Protein AF-0000000070304760 (afdb_homodimer)

Foldseek 3Di:
DADVPHFFFQEKEKEAEPDDQQRPQVVVLVVPPVVVVCVVPVRYHYHYHHDHPDFIWMWTQGPVRAIDIGGQGNHHNVVVVVVVVVSRPDNRDDDDPPPPPPPPPPPPCPPCCVVVPPD/DADVPHFFFAEKEKEAEPDDPQRPQVVVLVVPPVVVVCVVPVRYHYHYHHDHPDFIWMWTQGPVRAIDIGGQGNHHNVVVVVVVVVSRVDNRDDDPPPPPPPPPVPVCCVVCCVVVVVD

Organism: NCBI:txid109376

Secondary structure (DSSP, 8-state):
-EETTEE-EEEEEEEE-SS-GGGHHHHHHHHHTHHHHHHH-TTSEEEEEE-TTS--EEEEEETTS-EEEEE-TT--HHHHHHHHHHHHH------------------------------/-EETTEE-EEEEEEEE-SS-GGGHHHHHHHHHTHHHHHHH-TTSEEEEEE-TTS--EEEEEETTS-EEEEE-TT--HHHHHHHHHHHHH------------------------------

InterPro domains:
  IPR007741 Ribosomal protein/NADH dehydrogenase domain [PF05047] (26-77)
  IPR007741 Ribosomal protein/NADH dehydrogenase domain [SM00916] (18-91)
  IPR036249 Thioredoxin-like superfamily [SSF52833] (8-90)
  IPR039927 Large ribosomal subunit protein mL43 [PTHR21396] (4-119)

Radius of gyration: 27.38 Å; Cα contacts (8 Å, |Δi|>4): 401; chains: 2; bounding box: 132×61×47 Å

pLDDT: mean 83.83, std 24.05, range [27.28, 98.88]

Nearest PDB structures (foldseek):
  7pkt-assembly1_F  TM=8.084E-01  e=2.678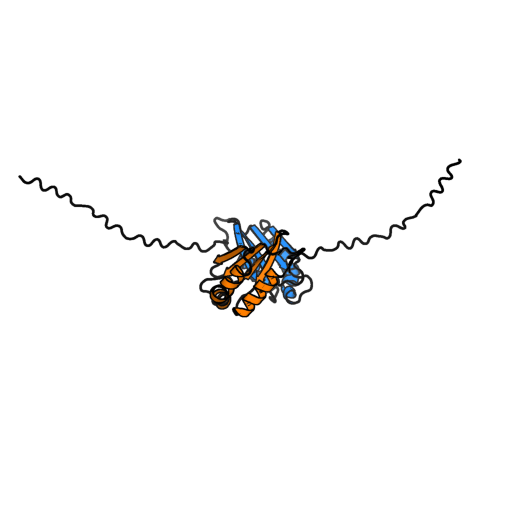E-13  Chlamydomonas reinhardtii
  6ywy-assembly1_4  TM=7.904E-01  e=1.050E-12  Neurospora crassa
  8apo-assembly1_AG  TM=8.028E-01  e=2.784E-12  Polytomella magna
  7odr-assembly1_b  TM=8.088E-01  e=5.062E-10  Homo sapiens
  7nql-assembly1_Bg  TM=8.123E-01  e=9.701E-10  Sus scrofa

Structure (mmCIF, N/CA/C/O backbone):
data_AF-0000000070304760-model_v1
#
loop_
_entity.id
_entity.type
_entity.pdbx_description
1 polymer 'Large ribosomal subunit protein mL43'
#
loop_
_atom_site.group_PDB
_atom_site.id
_atom_site.type_symbol
_atom_site.label_atom_id
_atom_site.label_alt_id
_atom_site.label_comp_id
_atom_site.label_asym_id
_atom_site.label_entity_id
_atom_site.label_seq_id
_atom_site.pdbx_PDB_ins_code
_atom_site.Cartn_x
_atom_site.Cartn_y
_atom_site.Cartn_z
_atom_site.occupancy
_atom_site.B_iso_or_equiv
_atom_site.auth_seq_id
_atom_site.auth_comp_id
_atom_site.auth_asym_id
_atom_site.auth_atom_id
_atom_site.pdbx_PDB_model_num
ATOM 1 N N . MET A 1 1 ? -13.812 11.414 8.688 1 74.5 1 MET A N 1
ATOM 2 C CA . MET A 1 1 ? -15.039 11.406 9.477 1 74.5 1 MET A CA 1
ATOM 3 C C . MET A 1 1 ? -14.797 10.805 10.859 1 74.5 1 MET A C 1
ATOM 5 O O . MET A 1 1 ? -14 9.875 11.008 1 74.5 1 MET A O 1
ATOM 9 N N . ALA A 1 2 ? -15.188 11.531 11.93 1 76.19 2 ALA A N 1
ATOM 10 C CA . ALA A 1 2 ? -15.07 11.023 13.297 1 76.19 2 ALA A CA 1
ATOM 11 C C . ALA A 1 2 ? -16.219 10.078 13.625 1 76.19 2 ALA A C 1
ATOM 13 O O . ALA A 1 2 ? -17.328 10.234 13.109 1 76.19 2 ALA A O 1
ATOM 14 N N . LEU A 1 3 ? -15.953 9.031 14.312 1 75.56 3 LEU A N 1
ATOM 15 C CA . LEU A 1 3 ? -16.953 8.148 14.906 1 75.56 3 LEU A CA 1
ATOM 16 C C . LEU A 1 3 ? -17.141 8.461 16.391 1 75.56 3 LEU A C 1
ATOM 18 O O . LEU A 1 3 ? -16.188 8.359 17.172 1 75.56 3 LEU A O 1
ATOM 22 N N . ARG A 1 4 ? -18.297 8.914 16.719 1 82.06 4 ARG A N 1
ATOM 23 C CA . ARG A 1 4 ? -18.578 9.305 18.094 1 82.06 4 ARG A CA 1
ATOM 24 C C . ARG A 1 4 ? -17.594 10.367 18.578 1 82.06 4 ARG A C 1
ATOM 26 O O . ARG A 1 4 ? -17.062 10.266 19.688 1 82.06 4 ARG A O 1
ATOM 33 N N . GLY A 1 5 ? -17.219 11.258 17.719 1 85.56 5 GLY A N 1
ATOM 34 C CA . GLY A 1 5 ? -16.359 12.383 18.078 1 85.56 5 GLY A CA 1
ATOM 35 C C . GLY A 1 5 ? -14.883 12.031 18.078 1 85.56 5 GLY A C 1
ATOM 36 O O . GLY A 1 5 ? -14.047 12.867 18.406 1 85.56 5 GLY A O 1
ATOM 37 N N . VAL A 1 6 ? -14.617 10.812 17.688 1 91.56 6 VAL A N 1
ATOM 38 C CA . VAL A 1 6 ? -13.219 10.391 17.734 1 91.56 6 VAL A CA 1
ATOM 39 C C . VAL A 1 6 ? -12.719 10.078 16.328 1 91.56 6 VAL A C 1
ATOM 41 O O . VAL A 1 6 ? -13.383 9.352 15.578 1 91.56 6 VAL A O 1
ATOM 44 N N . TRP A 1 7 ? -11.617 10.68 15.992 1 93.31 7 TRP A N 1
ATOM 45 C CA . TRP A 1 7 ? -10.977 10.352 14.719 1 93.31 7 TRP A CA 1
ATOM 46 C C . TRP A 1 7 ? -10.516 8.898 14.703 1 93.31 7 TRP A C 1
ATOM 48 O O . TRP A 1 7 ? -9.906 8.422 15.664 1 93.31 7 TRP A O 1
ATOM 58 N N . GLN A 1 8 ? -10.867 8.273 13.609 1 96.25 8 GLN A N 1
ATOM 59 C CA . GLN A 1 8 ? -10.57 6.844 13.555 1 96.25 8 GLN A CA 1
ATOM 60 C C . GLN A 1 8 ? -9.172 6.59 13 1 96.25 8 GLN A C 1
ATOM 62 O O . GLN A 1 8 ? -8.547 5.578 13.32 1 96.25 8 GLN A O 1
ATOM 67 N N . LEU A 1 9 ? -8.688 7.508 12.195 1 97.62 9 LEU A N 1
ATOM 68 C CA . LEU A 1 9 ? -7.324 7.383 11.695 1 97.62 9 LEU A CA 1
ATOM 69 C C . LEU A 1 9 ? -6.312 7.637 12.805 1 97.62 9 LEU A C 1
ATOM 71 O O . LEU A 1 9 ? -6.27 8.734 13.367 1 97.62 9 LEU A O 1
ATOM 75 N N . GLN A 1 10 ? -5.504 6.621 13.062 1 97.81 10 GLN A N 1
ATOM 76 C CA . GLN A 1 10 ? -4.523 6.727 14.133 1 97.81 10 GLN A CA 1
ATOM 77 C C . GLN A 1 10 ? -3.156 7.133 13.594 1 97.81 10 GLN A C 1
ATOM 79 O O . GLN A 1 10 ? -2.453 7.938 14.211 1 97.81 10 GLN A O 1
ATOM 84 N N . LYS A 1 11 ? -2.799 6.562 12.508 1 98.38 11 LYS A N 1
ATOM 85 C CA . LYS A 1 11 ? -1.463 6.766 11.961 1 98.38 11 LYS A CA 1
ATOM 86 C C . LYS A 1 11 ? -1.516 6.953 10.445 1 98.38 11 LYS A C 1
ATOM 88 O O . LYS A 1 11 ? -2.238 6.238 9.75 1 98.38 11 LYS A O 1
ATOM 93 N N . LEU A 1 12 ? -0.82 7.965 9.969 1 98.62 12 LEU A N 1
ATOM 94 C CA . LEU A 1 12 ? -0.633 8.203 8.539 1 98.62 12 LEU A CA 1
ATOM 95 C C . LEU A 1 12 ? 0.822 7.98 8.141 1 98.62 12 LEU A C 1
ATOM 97 O O . LEU A 1 12 ? 1.723 8.641 8.664 1 98.62 12 LEU A O 1
ATOM 101 N N . VAL A 1 13 ? 1.018 7.035 7.25 1 98.44 13 VAL A N 1
ATOM 102 C CA . VAL A 1 13 ? 2.35 6.77 6.719 1 98.44 13 VAL A CA 1
ATOM 103 C C . VAL A 1 13 ? 2.5 7.422 5.348 1 98.44 13 VAL A C 1
ATOM 105 O O . VAL A 1 13 ? 1.667 7.219 4.461 1 98.44 13 VAL A O 1
ATOM 108 N N . VAL A 1 14 ? 3.504 8.227 5.223 1 98.75 14 VAL A N 1
ATOM 109 C CA . VAL A 1 14 ? 3.857 8.891 3.971 1 98.75 14 VAL A CA 1
ATOM 110 C C . VAL A 1 14 ? 5.117 8.258 3.389 1 98.75 14 VAL A C 1
ATOM 112 O O . VAL A 1 14 ? 6.227 8.523 3.857 1 98.75 14 VAL A O 1
ATOM 115 N N . SER A 1 15 ? 4.926 7.457 2.326 1 98.19 15 SER A N 1
ATOM 116 C CA . SER A 1 15 ? 6.043 6.742 1.717 1 98.19 15 SER A CA 1
ATOM 117 C C . SER A 1 15 ? 6.469 7.391 0.404 1 98.19 15 SER A C 1
ATOM 119 O O . SER A 1 15 ? 5.633 7.641 -0.469 1 98.19 15 SER A O 1
ATOM 121 N N . TYR A 1 16 ? 7.816 7.648 0.299 1 97.94 16 TYR A N 1
ATOM 122 C CA . TYR A 1 16 ? 8.281 8.383 -0.872 1 97.94 16 TYR A CA 1
ATOM 123 C C . TYR A 1 16 ? 9.711 8.008 -1.22 1 97.94 16 TYR A C 1
ATOM 125 O O . TYR A 1 16 ? 10.414 7.398 -0.41 1 97.94 16 TYR A O 1
ATOM 133 N N . CYS A 1 17 ? 10.031 8.258 -2.461 1 96.69 17 CYS A N 1
ATOM 134 C CA . CYS A 1 17 ? 11.422 8.211 -2.916 1 96.69 17 CYS A CA 1
ATOM 135 C C . CYS A 1 17 ? 12.039 9.609 -2.922 1 96.69 17 CYS A C 1
ATOM 137 O O . CYS A 1 17 ? 11.43 10.562 -3.404 1 96.69 17 CYS A O 1
ATOM 139 N N . ASN A 1 18 ? 13.219 9.742 -2.445 1 95.31 18 ASN A N 1
ATOM 140 C CA . ASN A 1 18 ? 13.812 11.055 -2.238 1 95.31 18 ASN A CA 1
ATOM 141 C C . ASN A 1 18 ? 14.297 11.664 -3.551 1 95.31 18 ASN A C 1
ATOM 143 O O . ASN A 1 18 ? 14.555 12.867 -3.623 1 95.31 18 ASN A O 1
ATOM 147 N N . TRP A 1 19 ? 14.367 10.875 -4.617 1 95.31 19 TRP A N 1
ATOM 148 C CA . TRP A 1 19 ? 14.883 11.438 -5.863 1 95.31 19 TRP A CA 1
ATOM 149 C C . TRP A 1 19 ? 13.961 11.109 -7.031 1 95.31 19 TRP A C 1
ATOM 151 O O . TRP A 1 19 ? 13.984 11.789 -8.062 1 95.31 19 TRP A O 1
ATOM 161 N N . GLY A 1 20 ? 13.211 10.086 -6.941 1 96.38 20 GLY A N 1
ATOM 162 C CA . GLY A 1 20 ? 12.391 9.617 -8.055 1 96.38 20 GLY A CA 1
ATOM 163 C C . GLY A 1 20 ? 11.383 10.648 -8.523 1 96.38 20 GLY A C 1
ATOM 164 O O . GLY A 1 20 ? 10.836 11.398 -7.719 1 96.38 20 GLY A O 1
ATOM 165 N N . GLY A 1 21 ? 11.102 10.656 -9.844 1 97.88 21 GLY A N 1
ATOM 166 C CA . GLY A 1 21 ? 10.164 11.609 -10.414 1 97.88 21 GLY A CA 1
ATOM 167 C C . GLY A 1 21 ? 8.734 11.375 -9.969 1 97.88 21 GLY A C 1
ATOM 168 O O . GLY A 1 21 ? 7.969 12.328 -9.789 1 97.88 21 GLY A O 1
ATOM 169 N N . SER A 1 22 ? 8.406 10.141 -9.836 1 98 22 SER A N 1
ATOM 170 C CA . SER A 1 22 ? 7.047 9.805 -9.445 1 98 22 SER A CA 1
ATOM 171 C C . SER A 1 22 ? 6.719 10.359 -8.055 1 98 22 SER A C 1
ATOM 173 O O . SER A 1 22 ? 5.551 10.477 -7.691 1 98 22 SER A O 1
ATOM 175 N N . SER A 1 23 ? 7.773 10.703 -7.285 1 98.56 23 SER A N 1
ATOM 176 C CA . SER A 1 23 ? 7.594 11.18 -5.918 1 98.56 23 SER A CA 1
ATOM 177 C C . SER A 1 23 ? 7.742 12.695 -5.836 1 98.56 23 SER A C 1
ATOM 179 O O . SER A 1 23 ? 7.742 13.266 -4.746 1 98.56 23 SER A O 1
ATOM 181 N N . ARG A 1 24 ? 7.867 13.336 -6.918 1 98.56 24 ARG A N 1
ATOM 182 C CA . ARG A 1 24 ? 8.055 14.781 -6.906 1 98.56 24 ARG A CA 1
ATOM 183 C C . ARG A 1 24 ? 6.898 15.477 -6.199 1 98.56 24 ARG A C 1
ATOM 185 O O . ARG A 1 24 ? 7.117 16.344 -5.352 1 98.56 24 ARG A O 1
ATOM 192 N N . GLY A 1 25 ? 5.727 15.125 -6.477 1 98.62 25 GLY A N 1
ATOM 193 C CA . GLY A 1 25 ? 4.547 15.727 -5.875 1 98.62 25 GLY A CA 1
ATOM 194 C C . GLY A 1 25 ? 4.457 15.5 -4.379 1 98.62 25 GLY A C 1
ATOM 195 O O . GLY A 1 25 ? 4.164 16.422 -3.621 1 98.62 25 GLY A O 1
ATOM 196 N N . ILE A 1 26 ? 4.664 14.312 -3.984 1 98.81 26 ILE A N 1
ATOM 197 C CA . ILE A 1 26 ? 4.555 14.008 -2.562 1 98.81 26 ILE A CA 1
ATOM 198 C C . ILE A 1 26 ? 5.691 14.68 -1.799 1 98.81 26 ILE A C 1
ATOM 200 O O . ILE A 1 26 ? 5.516 15.102 -0.655 1 98.81 26 ILE A O 1
ATOM 204 N N . ARG A 1 27 ? 6.84 14.805 -2.414 1 98.56 27 ARG A N 1
ATOM 205 C CA . ARG A 1 27 ? 7.918 15.555 -1.774 1 98.56 27 ARG A CA 1
ATOM 206 C C . ARG A 1 27 ? 7.523 17.016 -1.562 1 98.56 27 ARG A C 1
ATOM 208 O O . ARG A 1 27 ? 7.754 17.578 -0.49 1 98.56 27 ARG A O 1
ATOM 215 N N . ALA A 1 28 ? 6.992 17.609 -2.529 1 98.75 28 ALA A N 1
ATOM 216 C CA . ALA A 1 28 ? 6.504 18.984 -2.412 1 98.75 28 ALA A CA 1
ATOM 217 C C . ALA A 1 28 ? 5.402 19.078 -1.362 1 98.75 28 ALA A C 1
ATOM 219 O O . ALA A 1 28 ? 5.379 20.031 -0.57 1 98.75 28 ALA A O 1
ATOM 220 N N . PHE A 1 29 ? 4.52 18.141 -1.371 1 98.81 29 PHE A N 1
ATOM 221 C CA . PHE A 1 29 ? 3.451 18.078 -0.381 1 98.81 29 PHE A CA 1
ATOM 222 C C . PHE A 1 29 ? 4.023 18.062 1.032 1 98.81 29 PHE A C 1
ATOM 224 O O . PHE A 1 29 ? 3.506 18.75 1.921 1 98.81 29 PHE A O 1
ATOM 231 N N . MET A 1 30 ? 5.004 17.25 1.258 1 98.62 30 MET A N 1
ATOM 232 C CA . MET A 1 30 ? 5.59 17.109 2.586 1 98.62 30 MET A CA 1
ATOM 233 C C . MET A 1 30 ? 6.164 18.438 3.076 1 98.62 30 MET A C 1
ATOM 235 O O . MET A 1 30 ? 6.129 18.719 4.273 1 98.62 30 MET A O 1
ATOM 239 N N . GLU A 1 31 ? 6.598 19.234 2.16 1 97.88 31 GLU A N 1
ATOM 240 C CA . GLU A 1 31 ? 7.18 20.531 2.504 1 97.88 31 GLU A CA 1
ATOM 241 C C . GLU A 1 31 ? 6.098 21.594 2.662 1 97.88 31 GLU A C 1
ATOM 243 O O . GLU A 1 31 ? 6.141 22.391 3.598 1 97.88 31 GLU A O 1
ATOM 248 N N . SER A 1 32 ? 5.152 21.516 1.898 1 98.19 32 SER A N 1
ATOM 249 C CA . SER A 1 32 ? 4.223 22.641 1.792 1 98.19 32 SER A CA 1
ATOM 250 C C . SER A 1 32 ? 2.984 22.422 2.654 1 98.19 32 SER A C 1
ATOM 252 O O . SER A 1 32 ? 2.475 23.359 3.273 1 98.19 32 SER A O 1
ATOM 254 N N . GLU A 1 33 ? 2.459 21.188 2.662 1 98.31 33 GLU A N 1
ATOM 255 C CA . GLU A 1 33 ? 1.123 20.969 3.207 1 98.31 33 GLU A CA 1
ATOM 256 C C . GLU A 1 33 ? 1.174 20.094 4.453 1 98.31 33 GLU A C 1
ATOM 258 O O . GLU A 1 33 ? 0.342 20.234 5.352 1 98.31 33 GLU A O 1
ATOM 263 N N . LEU A 1 34 ? 2.111 19.266 4.562 1 98.56 34 LEU A N 1
ATOM 264 C CA . LEU A 1 34 ? 2.129 18.25 5.605 1 98.56 34 LEU A CA 1
ATOM 265 C C . LEU A 1 34 ? 2.275 18.891 6.984 1 98.56 34 LEU A C 1
ATOM 267 O O . LEU A 1 34 ? 1.588 18.5 7.93 1 98.56 34 LEU A O 1
ATOM 271 N N . PRO A 1 35 ? 3.162 19.922 7.156 1 98.25 35 PRO A N 1
ATOM 272 C CA . PRO A 1 35 ? 3.27 20.547 8.477 1 98.25 35 PRO A CA 1
ATOM 273 C C . PRO A 1 35 ? 1.938 21.109 8.977 1 98.25 35 PRO A C 1
ATOM 275 O O . PRO A 1 35 ? 1.593 20.938 10.148 1 98.25 35 PRO A O 1
ATOM 278 N N . ALA A 1 36 ? 1.241 21.719 8.141 1 98.25 36 ALA A N 1
ATOM 279 C CA . ALA A 1 36 ? -0.061 22.25 8.516 1 98.25 36 ALA A CA 1
ATOM 280 C C . ALA A 1 36 ? -1.04 21.141 8.867 1 98.25 36 ALA A C 1
ATOM 282 O O . ALA A 1 36 ? -1.83 21.266 9.805 1 98.25 36 ALA A O 1
ATOM 283 N N . LEU A 1 37 ? -1.066 20.094 8.125 1 97.81 37 LEU A N 1
ATOM 284 C CA . LEU A 1 37 ? -1.923 18.938 8.398 1 97.81 37 LEU A CA 1
ATOM 285 C C . LEU A 1 37 ? -1.648 18.375 9.781 1 97.81 37 LEU A C 1
ATOM 287 O O . LEU A 1 37 ? -2.582 18.062 10.523 1 97.81 37 LEU A O 1
ATOM 291 N N . ILE A 1 38 ? -0.405 18.266 10.094 1 98 38 ILE A N 1
ATOM 292 C CA . ILE A 1 38 ? 0 17.75 11.398 1 98 38 ILE A CA 1
ATOM 293 C C . ILE A 1 38 ? -0.488 18.672 12.5 1 98 38 ILE A C 1
ATOM 295 O O . ILE A 1 38 ? -1.04 18.219 13.508 1 98 38 ILE A O 1
ATOM 299 N N . GLU A 1 39 ? -0.28 19.938 12.312 1 98 39 GLU A N 1
ATOM 300 C CA . GLU A 1 39 ? -0.673 20.938 13.297 1 98 39 GLU A CA 1
ATOM 301 C C . GLU A 1 39 ? -2.176 20.891 13.562 1 98 39 GLU A C 1
ATOM 303 O O . GLU A 1 39 ? -2.617 21.016 14.703 1 98 39 GLU A O 1
ATOM 308 N N . LYS A 1 40 ? -2.9 20.719 12.562 1 96.94 40 LYS A N 1
ATOM 309 C CA . LYS A 1 40 ? -4.355 20.719 12.656 1 96.94 40 LYS A CA 1
ATOM 310 C C . LYS A 1 40 ? -4.867 19.406 13.234 1 96.94 40 LYS A C 1
ATOM 312 O O . LYS A 1 40 ? -6.027 19.297 13.641 1 96.94 40 LYS A O 1
ATOM 317 N N . ASN A 1 41 ? -4.031 18.406 13.203 1 96.69 41 ASN A N 1
ATOM 318 C CA . ASN A 1 41 ? -4.398 17.078 13.695 1 96.69 41 ASN A CA 1
ATOM 319 C C . ASN A 1 41 ? -3.369 16.547 14.688 1 96.69 41 ASN A C 1
ATOM 321 O O . ASN A 1 41 ? -2.701 15.547 14.406 1 96.69 41 ASN A O 1
ATOM 325 N N . PRO A 1 42 ? -3.293 17.141 15.875 1 96 42 PRO A N 1
ATOM 326 C CA . PRO A 1 42 ? -2.254 16.766 16.844 1 96 42 PRO A CA 1
ATOM 327 C C . PRO A 1 42 ? -2.385 15.328 17.328 1 96 42 PRO A C 1
ATOM 329 O O . PRO A 1 42 ? -1.4 14.727 17.766 1 96 42 PRO A O 1
ATOM 332 N N . GLN A 1 43 ? -3.557 14.703 17.219 1 95.25 43 GLN A N 1
ATOM 333 C CA . GLN A 1 43 ? -3.803 13.336 17.672 1 95.25 43 GLN A CA 1
ATOM 334 C C . GLN A 1 43 ? -3.299 12.32 16.656 1 95.25 43 GLN A C 1
ATOM 336 O O . GLN A 1 43 ? -3.211 11.125 16.953 1 95.25 43 GLN A O 1
ATOM 341 N N . LEU A 1 44 ? -3.002 12.781 15.516 1 97.62 44 LEU A N 1
ATOM 342 C CA . LEU A 1 44 ? -2.621 11.914 14.406 1 97.62 44 LEU A CA 1
ATOM 343 C C . LEU A 1 44 ? -1.113 11.688 14.391 1 97.62 44 LEU A C 1
ATOM 345 O O . LEU A 1 44 ? -0.337 12.641 14.383 1 97.62 44 LEU A O 1
ATOM 349 N N . GLU A 1 45 ? -0.758 10.438 14.5 1 98.31 45 GLU A N 1
ATOM 350 C CA . GLU A 1 45 ? 0.648 10.109 14.281 1 98.31 45 GLU A CA 1
ATOM 351 C C . GLU A 1 45 ? 0.991 10.117 12.789 1 98.31 45 GLU A C 1
ATOM 353 O O . GLU A 1 45 ? 0.372 9.398 12.008 1 98.31 45 GLU A O 1
ATOM 358 N N . VAL A 1 46 ? 2 10.875 12.398 1 98.56 46 VAL A N 1
ATOM 359 C CA . VAL A 1 46 ? 2.443 10.938 11.016 1 98.56 46 VAL A CA 1
ATOM 360 C C . VAL A 1 46 ? 3.883 10.445 10.906 1 98.56 46 VAL A C 1
ATOM 362 O O . VAL A 1 46 ? 4.762 10.898 11.641 1 98.56 46 VAL A O 1
ATOM 365 N N . VAL A 1 47 ? 4.066 9.461 10 1 97.94 47 VAL A N 1
ATOM 366 C CA . VAL A 1 47 ? 5.391 8.883 9.797 1 97.94 47 VAL A CA 1
ATOM 367 C C . VAL A 1 47 ? 5.781 8.992 8.32 1 97.94 47 VAL A C 1
ATOM 369 O O . VAL A 1 47 ? 4.996 8.648 7.438 1 97.94 47 VAL A O 1
ATOM 372 N N . THR A 1 48 ? 6.941 9.492 8.094 1 97.25 48 THR A N 1
ATOM 373 C CA . THR A 1 48 ? 7.473 9.523 6.738 1 97.25 48 THR A CA 1
ATOM 374 C C . THR A 1 48 ? 8.438 8.359 6.512 1 97.25 48 THR A C 1
ATOM 376 O O . THR A 1 48 ? 9.305 8.102 7.348 1 97.25 48 THR A O 1
ATOM 379 N N . GLU A 1 49 ? 8.188 7.66 5.457 1 95.5 49 GLU A N 1
ATOM 380 C CA . GLU A 1 49 ? 9.031 6.512 5.133 1 95.5 49 GLU A CA 1
ATOM 381 C C . GLU A 1 49 ? 9.773 6.723 3.816 1 95.5 49 GLU A C 1
ATOM 383 O O . GLU A 1 49 ? 9.148 6.988 2.783 1 95.5 49 GLU A O 1
ATOM 388 N N . LEU A 1 50 ? 11.102 6.562 3.936 1 94.5 50 LEU A N 1
ATOM 389 C CA . LEU A 1 50 ? 11.93 6.629 2.732 1 94.5 50 LEU A CA 1
ATOM 390 C C . LEU A 1 50 ? 11.984 5.273 2.037 1 94.5 50 LEU A C 1
ATOM 392 O O . LEU A 1 50 ? 12.484 4.297 2.607 1 94.5 50 LEU A O 1
ATOM 396 N N . SER A 1 51 ? 11.406 5.262 0.831 1 92.75 51 SER A N 1
ATOM 397 C CA . SER A 1 51 ? 11.422 4.051 0.014 1 92.75 51 SER A CA 1
ATOM 398 C C . SER A 1 51 ? 12.086 4.305 -1.336 1 92.75 51 SER A C 1
ATOM 400 O O . SER A 1 51 ? 11.398 4.574 -2.328 1 92.75 51 SER A O 1
ATOM 402 N N . ARG A 1 52 ? 13.367 4.098 -1.452 1 90.75 52 ARG A N 1
ATOM 403 C CA . ARG A 1 52 ? 14.117 4.449 -2.652 1 90.75 52 ARG A CA 1
ATOM 404 C C . ARG A 1 52 ? 13.734 3.547 -3.82 1 90.75 52 ARG A C 1
ATOM 406 O O . ARG A 1 52 ? 13.68 2.324 -3.674 1 90.75 52 ARG A O 1
ATOM 413 N N . GLY A 1 53 ? 13.531 4.176 -4.938 1 90.44 53 GLY A N 1
ATOM 414 C CA . GLY A 1 53 ? 13.258 3.438 -6.16 1 90.44 53 GLY A CA 1
ATOM 415 C C . GLY A 1 53 ? 11.852 2.889 -6.223 1 90.44 53 GLY A C 1
ATOM 416 O O . GLY A 1 53 ? 11.516 2.111 -7.121 1 90.44 53 GLY A O 1
ATOM 417 N N . GLN A 1 54 ? 11.031 3.256 -5.234 1 94.44 54 GLN A N 1
ATOM 418 C CA . GLN A 1 54 ? 9.648 2.799 -5.203 1 94.44 54 GLN A CA 1
ATOM 419 C C . GLN A 1 54 ? 8.68 3.955 -5.441 1 94.44 54 GLN A C 1
ATOM 421 O O . GLN A 1 54 ? 9.008 5.113 -5.176 1 94.44 54 GLN A O 1
ATOM 426 N N . HIS A 1 55 ? 7.504 3.562 -5.988 1 97.69 55 HIS A N 1
ATOM 427 C CA . HIS A 1 55 ? 6.465 4.574 -6.137 1 97.69 55 HIS A CA 1
ATOM 428 C C . HIS A 1 55 ? 5.883 4.973 -4.785 1 97.69 55 HIS A C 1
ATOM 430 O O . HIS A 1 55 ? 5.809 4.148 -3.871 1 97.69 55 HIS A O 1
ATOM 436 N N . PRO A 1 56 ? 5.488 6.242 -4.723 1 98.44 56 PRO A N 1
ATOM 437 C CA . PRO A 1 56 ? 4.953 6.75 -3.459 1 98.44 56 PRO A CA 1
ATOM 438 C C . PRO A 1 56 ? 3.527 6.273 -3.189 1 98.44 56 PRO A C 1
ATOM 440 O O . PRO A 1 56 ? 2.768 6.023 -4.129 1 98.44 56 PRO A O 1
ATOM 443 N N . TYR A 1 57 ? 3.16 6.191 -1.896 1 98.69 57 TYR A N 1
ATOM 444 C CA . TYR A 1 57 ? 1.795 5.902 -1.47 1 98.69 57 TYR A CA 1
ATOM 445 C C . TYR A 1 57 ? 1.528 6.465 -0.078 1 98.69 57 TYR A C 1
ATOM 447 O O . TYR A 1 57 ? 2.457 6.883 0.619 1 98.69 57 TYR A O 1
ATOM 455 N N . LEU A 1 58 ? 0.313 6.594 0.246 1 98.75 58 LEU A N 1
ATOM 456 C CA . LEU A 1 58 ? -0.16 6.887 1.595 1 98.75 58 LEU A CA 1
ATOM 457 C C . LEU A 1 58 ? -0.798 5.652 2.227 1 98.75 58 LEU A C 1
ATOM 459 O O . LEU A 1 58 ? -1.479 4.883 1.544 1 98.75 58 LEU A O 1
ATOM 463 N N . LYS A 1 59 ? -0.551 5.559 3.504 1 98.12 59 LYS A N 1
ATOM 464 C CA . LYS A 1 59 ? 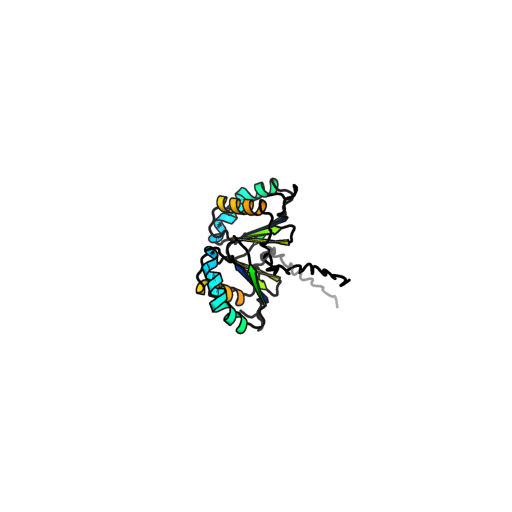-1.167 4.469 4.258 1 98.12 59 LYS A CA 1
ATOM 465 C C . LYS A 1 59 ? -1.802 4.98 5.547 1 98.12 59 LYS A C 1
ATOM 467 O O . LYS A 1 59 ? -1.151 5.676 6.332 1 98.12 59 LYS A O 1
ATOM 472 N N . GLY A 1 60 ? -3.061 4.73 5.648 1 97.88 60 GLY A N 1
ATOM 473 C CA . GLY A 1 60 ? -3.744 5 6.902 1 97.88 60 GLY A CA 1
ATOM 474 C C . GLY A 1 60 ? -3.912 3.764 7.77 1 97.88 60 GLY A C 1
ATOM 475 O O . GLY A 1 60 ? -4.332 2.713 7.281 1 97.88 60 GLY A O 1
ATOM 476 N N . ILE A 1 61 ? -3.549 3.838 9.008 1 97.38 61 ILE A N 1
ATOM 477 C CA . ILE A 1 61 ? -3.787 2.805 10.008 1 97.38 61 ILE A CA 1
ATOM 478 C C . ILE A 1 61 ? -4.844 3.283 11.008 1 97.38 61 ILE A C 1
ATOM 480 O O . ILE A 1 61 ? -4.676 4.32 11.648 1 97.38 61 ILE A O 1
ATOM 484 N N . TYR A 1 62 ? -5.852 2.488 11.148 1 96.94 62 TYR A N 1
ATOM 485 C CA . TYR A 1 62 ? -7.023 2.949 11.891 1 96.94 62 TYR A CA 1
ATOM 486 C C . TYR A 1 62 ? -7.125 2.254 13.242 1 96.94 62 TYR A C 1
ATOM 488 O O . TYR A 1 62 ? -6.414 1.281 13.5 1 96.94 62 TYR A O 1
ATOM 496 N N . ARG A 1 63 ? -7.969 2.777 14.031 1 95.62 63 ARG A N 1
ATOM 497 C CA . ARG A 1 63 ? -8.148 2.258 15.383 1 95.62 63 ARG A CA 1
ATOM 498 C C . ARG A 1 63 ? -8.641 0.815 15.352 1 95.62 63 ARG A C 1
ATOM 500 O O . ARG A 1 63 ? -8.336 0.029 16.25 1 95.62 63 ARG A O 1
ATOM 507 N N . ASN A 1 64 ? -9.445 0.441 14.344 1 93 64 ASN A N 1
ATOM 508 C CA . ASN A 1 64 ? -9.93 -0.928 14.203 1 93 64 ASN A CA 1
ATOM 509 C C . ASN A 1 64 ? -8.867 -1.843 13.609 1 93 64 ASN A C 1
ATOM 511 O O . ASN A 1 64 ? -9.156 -2.969 13.203 1 93 64 ASN A O 1
ATOM 515 N N . ARG A 1 65 ? -7.676 -1.37 13.391 1 91.12 65 ARG A N 1
ATOM 516 C CA . ARG A 1 65 ? -6.48 -2.088 12.953 1 91.12 65 ARG A CA 1
ATOM 517 C C . ARG A 1 65 ? -6.488 -2.297 11.445 1 91.12 65 ARG A C 1
ATOM 519 O O . ARG A 1 65 ? -5.547 -2.865 10.891 1 91.12 65 ARG A O 1
ATOM 526 N N . ASN A 1 66 ? -7.574 -1.783 10.883 1 93.25 66 ASN A N 1
ATOM 527 C CA . ASN A 1 66 ? -7.594 -1.828 9.43 1 93.25 66 ASN A CA 1
ATOM 528 C C . ASN A 1 66 ? -6.621 -0.819 8.82 1 93.25 66 ASN A C 1
ATOM 530 O O . ASN A 1 66 ? -6.305 0.194 9.445 1 93.25 66 ASN A O 1
ATOM 534 N N . GLU A 1 67 ? -6.176 -1.22 7.641 1 95.12 67 GLU A N 1
ATOM 535 C CA . GLU A 1 67 ? -5.297 -0.321 6.902 1 95.12 67 GLU A CA 1
ATOM 536 C C . GLU A 1 67 ? -5.887 0.039 5.543 1 95.12 67 GLU A C 1
ATOM 538 O O . GLU A 1 67 ? -6.629 -0.751 4.957 1 95.12 67 GLU A O 1
ATOM 543 N N . ARG A 1 68 ? -5.637 1.226 5.117 1 95.88 68 ARG A N 1
ATOM 544 C CA . ARG A 1 68 ? -5.961 1.676 3.766 1 95.88 68 ARG A CA 1
ATOM 545 C C . ARG A 1 68 ? -4.734 2.25 3.068 1 95.88 68 ARG A C 1
ATOM 547 O O . ARG A 1 68 ? -3.998 3.051 3.652 1 95.88 68 ARG A O 1
ATOM 554 N N . VAL A 1 69 ? -4.516 1.763 1.84 1 97.62 69 VAL A N 1
ATOM 555 C CA . VAL A 1 69 ? -3.359 2.219 1.076 1 97.62 69 VAL A CA 1
ATOM 556 C C . VAL A 1 69 ? -3.824 2.93 -0.192 1 97.62 69 VAL A C 1
ATOM 558 O O . VAL A 1 69 ? -4.742 2.465 -0.87 1 97.62 69 VAL A O 1
ATOM 561 N N . VAL A 1 70 ? -3.203 4.062 -0.458 1 98.25 70 VAL A N 1
ATOM 562 C CA . VAL A 1 70 ? -3.541 4.84 -1.646 1 98.25 70 VAL A CA 1
ATOM 563 C C . VAL A 1 70 ? -2.271 5.176 -2.424 1 98.25 70 VAL A C 1
ATOM 565 O O . VAL A 1 70 ? -1.33 5.75 -1.87 1 98.25 70 VAL A O 1
ATOM 568 N N . CYS A 1 71 ? -2.307 4.824 -3.705 1 98.44 71 CYS A N 1
ATOM 569 C CA . CYS A 1 71 ? -1.206 5.191 -4.59 1 98.44 71 CYS A CA 1
ATOM 570 C C . CYS A 1 71 ? -1.271 6.668 -4.957 1 98.44 71 CYS A C 1
ATOM 572 O O . CYS A 1 71 ? -2.311 7.156 -5.406 1 98.44 71 CYS A O 1
ATOM 574 N N . VAL A 1 72 ? -0.117 7.336 -4.879 1 98.69 72 VAL A N 1
ATOM 575 C CA . VAL A 1 72 ? -0.158 8.758 -5.195 1 98.69 72 VAL A CA 1
ATOM 576 C C . VAL A 1 72 ? 0.949 9.102 -6.188 1 98.69 72 VAL A C 1
ATOM 578 O O . VAL A 1 72 ? 1.423 10.242 -6.234 1 98.69 72 VAL A O 1
ATOM 581 N N . LYS A 1 73 ? 1.352 8.086 -6.922 1 98.38 73 LYS A N 1
ATOM 582 C CA . LYS A 1 73 ? 2.391 8.289 -7.926 1 98.38 73 LYS A CA 1
ATOM 583 C C . LYS A 1 73 ? 1.997 9.391 -8.906 1 98.38 73 LYS A C 1
ATOM 585 O O . LYS A 1 73 ? 0.852 9.445 -9.359 1 98.38 73 LYS A O 1
ATOM 590 N N . ASN A 1 74 ? 2.891 10.32 -9.086 1 98.38 74 ASN A N 1
ATOM 591 C CA . ASN A 1 74 ? 2.803 11.367 -10.102 1 98.38 74 ASN A CA 1
ATOM 592 C C . ASN A 1 74 ? 1.7 12.367 -9.773 1 98.38 74 ASN A C 1
ATOM 594 O O . ASN A 1 74 ? 1.278 13.133 -10.641 1 98.38 74 ASN A O 1
ATOM 598 N N . MET A 1 75 ? 1.184 12.391 -8.609 1 98.62 75 MET A N 1
ATOM 599 C CA . MET A 1 75 ? 0.169 13.367 -8.211 1 98.62 75 MET A CA 1
ATOM 600 C C . MET A 1 75 ? 0.812 14.68 -7.793 1 98.62 75 MET A C 1
ATOM 602 O O . MET A 1 75 ? 1.951 14.703 -7.32 1 98.62 75 MET A O 1
ATOM 606 N N . ASP A 1 76 ? 0.116 15.711 -8.016 1 98.38 76 ASP A N 1
ATOM 607 C CA . ASP A 1 76 ? 0.621 16.984 -7.512 1 98.38 76 ASP A CA 1
ATOM 608 C C . ASP A 1 76 ? 0.312 17.156 -6.023 1 98.38 76 ASP A C 1
ATOM 610 O O . ASP A 1 76 ? -0.433 16.359 -5.449 1 98.38 76 ASP A O 1
ATOM 614 N N . PRO A 1 77 ? 0.886 18.141 -5.387 1 98.56 77 PRO A N 1
ATOM 615 C CA . PRO A 1 77 ? 0.758 18.281 -3.936 1 98.56 77 PRO A CA 1
ATOM 616 C C . PRO A 1 77 ? -0.694 18.422 -3.48 1 98.56 77 PRO A C 1
ATOM 618 O O . PRO A 1 77 ? -1.064 17.891 -2.43 1 98.56 77 PRO A O 1
ATOM 621 N N . ASP A 1 78 ? -1.485 19.125 -4.262 1 98.5 78 ASP A N 1
ATOM 622 C CA . ASP A 1 78 ? -2.883 19.312 -3.883 1 98.5 78 ASP A CA 1
ATOM 623 C C . ASP A 1 78 ? -3.641 17.984 -3.939 1 98.5 78 ASP A C 1
ATOM 625 O O . ASP A 1 78 ? -4.484 17.703 -3.084 1 98.5 78 ASP A O 1
ATOM 629 N N . GLN A 1 79 ? -3.307 17.188 -4.918 1 98.69 79 GLN A N 1
ATOM 630 C CA . GLN A 1 79 ? -3.912 15.867 -5.035 1 98.69 79 GLN A CA 1
ATOM 631 C C . GLN A 1 79 ? -3.484 14.961 -3.889 1 98.69 79 GLN A C 1
ATOM 633 O O . GLN A 1 79 ? -4.293 14.203 -3.357 1 98.69 79 GLN A O 1
ATOM 638 N N . VAL A 1 80 ? -2.27 15.023 -3.512 1 98.88 80 VAL A N 1
ATOM 639 C CA . VAL A 1 80 ? -1.775 14.242 -2.381 1 98.88 80 VAL A CA 1
ATOM 640 C C . VAL A 1 80 ? -2.5 14.672 -1.104 1 98.88 80 VAL A C 1
ATOM 642 O O . VAL A 1 80 ? -2.93 13.82 -0.317 1 98.88 80 VAL A O 1
ATOM 645 N N . LEU A 1 81 ? -2.652 15.977 -0.946 1 98.75 81 LEU A N 1
ATOM 646 C CA . LEU A 1 81 ? -3.371 16.484 0.216 1 98.75 81 LEU A CA 1
ATOM 647 C C . LEU A 1 81 ? -4.809 15.977 0.234 1 98.75 81 LEU A C 1
ATOM 649 O O . LEU A 1 81 ? -5.32 15.586 1.287 1 98.75 81 LEU A O 1
ATOM 653 N N . LEU A 1 82 ? -5.414 16 -0.874 1 98.56 82 LEU A N 1
ATOM 654 C CA . LEU A 1 82 ? -6.785 15.516 -0.969 1 98.56 82 LEU A CA 1
ATOM 655 C C . LEU A 1 82 ? -6.879 14.062 -0.515 1 98.56 82 LEU A C 1
ATOM 657 O O . LEU A 1 82 ? -7.781 13.703 0.244 1 98.56 82 LEU A O 1
ATOM 661 N N . ASN A 1 83 ? -5.988 13.281 -0.928 1 98.56 83 ASN A N 1
ATOM 662 C CA . ASN A 1 83 ? -5.996 11.875 -0.542 1 98.56 83 ASN A CA 1
ATOM 663 C C . ASN A 1 83 ? -5.703 11.703 0.946 1 98.56 83 ASN A C 1
ATOM 665 O O . ASN A 1 83 ? -6.316 10.867 1.609 1 98.56 83 ASN A O 1
ATOM 669 N N . ALA A 1 84 ? -4.793 12.453 1.425 1 98.62 84 ALA A N 1
ATOM 670 C CA . ALA A 1 84 ? -4.52 12.406 2.859 1 98.62 84 ALA A CA 1
ATOM 671 C C . ALA A 1 84 ? -5.762 12.781 3.664 1 98.62 84 ALA A C 1
ATOM 673 O O . ALA A 1 84 ? -6.066 12.148 4.676 1 98.62 84 ALA A O 1
ATOM 674 N N . THR A 1 85 ? -6.426 13.781 3.219 1 97.81 85 THR A N 1
ATOM 675 C CA . THR A 1 85 ? -7.645 14.242 3.879 1 97.81 85 THR A CA 1
ATOM 676 C C . THR A 1 85 ? -8.734 13.172 3.809 1 97.81 85 THR A C 1
ATOM 678 O O . THR A 1 85 ? -9.461 12.961 4.777 1 97.81 85 THR A O 1
ATOM 681 N N . ARG A 1 86 ? -8.812 12.539 2.691 1 97.19 86 ARG A N 1
ATOM 682 C CA . ARG A 1 86 ? -9.773 11.453 2.547 1 97.19 86 ARG A CA 1
ATOM 683 C C . ARG A 1 86 ? -9.484 10.328 3.529 1 97.19 86 ARG A C 1
ATOM 685 O O . ARG A 1 86 ? -10.398 9.766 4.137 1 97.19 86 ARG A O 1
ATOM 692 N N . LEU A 1 87 ? -8.258 10.008 3.658 1 97.62 87 LEU A N 1
ATOM 693 C CA . LEU A 1 87 ? -7.883 8.992 4.633 1 97.62 87 LEU A CA 1
ATOM 694 C C . LEU A 1 87 ? -8.258 9.43 6.047 1 97.62 87 LEU A C 1
ATOM 696 O O . LEU A 1 87 ? -8.805 8.641 6.82 1 97.62 87 LEU A O 1
ATOM 700 N N . ARG A 1 88 ? -7.965 10.664 6.324 1 96.38 88 ARG A N 1
ATOM 701 C CA . ARG A 1 88 ? -8.281 11.203 7.645 1 96.38 88 ARG A CA 1
ATOM 702 C C . ARG A 1 88 ? -9.781 11.109 7.926 1 96.38 88 ARG A C 1
ATOM 704 O O . ARG A 1 88 ? -10.195 10.812 9.047 1 96.38 88 ARG A O 1
ATOM 711 N N . ASN A 1 89 ? -10.562 11.312 6.918 1 95.44 89 ASN A N 1
ATOM 712 C CA . ASN A 1 89 ? -12.016 11.391 7.07 1 95.44 89 ASN A CA 1
ATOM 713 C C . ASN A 1 89 ? -12.664 10.016 6.984 1 95.44 89 ASN A C 1
ATOM 715 O O . ASN A 1 89 ? -13.883 9.891 7.137 1 95.44 89 ASN A O 1
ATOM 719 N N . SER A 1 90 ? -11.93 8.992 6.789 1 94.75 90 SER A N 1
ATOM 720 C CA . SER A 1 90 ? -12.453 7.633 6.656 1 94.75 90 SER A CA 1
ATOM 721 C C . SER A 1 90 ? -12.531 6.934 8.008 1 94.75 90 SER A C 1
ATOM 723 O O . SER A 1 90 ? -11.797 7.281 8.938 1 94.75 90 SER A O 1
ATOM 725 N N . LEU A 1 91 ? -13.414 5.918 8.078 1 92.5 91 LEU A N 1
ATOM 726 C CA . LEU A 1 91 ? -13.547 5.102 9.281 1 92.5 91 LEU A CA 1
ATOM 727 C C . LEU A 1 91 ? -12.633 3.883 9.211 1 92.5 91 LEU A C 1
ATOM 729 O O . LEU A 1 91 ? -12.375 3.234 10.227 1 92.5 91 LEU A O 1
ATOM 733 N N . GLY A 1 92 ? -12.188 3.592 8.047 1 92.06 92 GLY A N 1
ATOM 734 C CA . GLY A 1 92 ? -11.258 2.486 7.871 1 92.06 92 GLY A CA 1
ATOM 735 C C . GLY A 1 92 ? -11.93 1.127 7.941 1 92.06 92 GLY A C 1
ATOM 736 O O . GLY A 1 92 ? -11.273 0.121 8.227 1 92.06 92 GLY A O 1
ATOM 737 N N . ARG A 1 93 ? -13.227 0.992 7.762 1 87.44 93 ARG A N 1
ATOM 738 C CA . ARG A 1 93 ? -13.953 -0.266 7.891 1 87.44 93 ARG A CA 1
ATOM 739 C C . ARG A 1 93 ? -13.852 -1.095 6.617 1 87.44 93 ARG A C 1
ATOM 741 O O . ARG A 1 93 ? -13.852 -0.548 5.512 1 87.44 93 ARG A O 1
ATOM 748 N N . LYS A 1 94 ? -13.656 -2.445 6.828 1 80.88 94 LYS A N 1
ATOM 749 C CA . LYS A 1 94 ? -13.688 -3.379 5.707 1 80.88 94 LYS A CA 1
ATOM 750 C C . LYS A 1 94 ? -15.117 -3.861 5.441 1 80.88 94 LYS A C 1
ATOM 752 O O . LYS A 1 94 ? -15.945 -3.885 6.352 1 80.88 94 LYS A O 1
ATOM 757 N N . VAL A 1 95 ? -15.383 -4.086 4.137 1 69.19 95 VAL A N 1
ATOM 758 C CA . VAL A 1 95 ? -16.719 -4.551 3.807 1 69.19 95 VAL A CA 1
ATOM 759 C C . VAL A 1 95 ? -16.891 -6 4.262 1 69.19 95 VAL A C 1
ATOM 761 O O . VAL A 1 95 ? -16.031 -6.84 4.008 1 69.19 95 VAL A O 1
ATOM 764 N N . VAL A 1 96 ? -17.688 -6.254 5.328 1 64.12 96 VAL A N 1
ATOM 765 C CA . VAL A 1 96 ? -18.016 -7.59 5.82 1 64.12 96 VAL A CA 1
ATOM 766 C C . VAL A 1 96 ? -18.984 -8.266 4.863 1 64.12 96 VAL A C 1
ATOM 768 O O . VAL A 1 96 ? -19.922 -7.629 4.363 1 64.12 96 VAL A O 1
ATOM 771 N N . LYS A 1 97 ? -18.453 -9.328 4.277 1 55.19 97 LYS A N 1
ATOM 772 C CA . LYS A 1 97 ? -19.438 -10.109 3.529 1 55.19 97 LYS A CA 1
ATOM 773 C C . LYS A 1 97 ? -20.625 -10.5 4.41 1 55.19 97 LYS A C 1
ATOM 775 O O . LYS A 1 97 ? -20.438 -11.023 5.508 1 55.19 97 LYS A O 1
ATOM 780 N N . LEU A 1 98 ? -21.609 -9.617 4.391 1 46.81 98 LEU A N 1
ATOM 781 C CA . LEU A 1 98 ? -22.797 -10.156 5.043 1 46.81 98 LEU A CA 1
ATOM 782 C C . LEU A 1 98 ? -23.078 -11.586 4.578 1 46.81 98 LEU A C 1
ATOM 784 O O . LEU A 1 98 ? -23.109 -11.852 3.375 1 46.81 98 LEU A O 1
ATOM 788 N N . ARG A 1 99 ? -22.531 -12.508 5.438 1 49.91 99 ARG A N 1
ATOM 789 C CA . ARG A 1 99 ? -23.047 -13.859 5.199 1 49.91 99 ARG A CA 1
ATOM 790 C C . ARG A 1 99 ? -24.531 -13.844 4.902 1 49.91 99 ARG A C 1
ATOM 792 O O . ARG A 1 99 ? -25.344 -13.461 5.758 1 49.91 99 ARG A O 1
ATOM 799 N N . THR A 1 100 ? -24.938 -13.336 3.754 1 44.84 100 THR A N 1
ATOM 800 C CA . THR A 1 100 ? -26.328 -13.641 3.486 1 44.84 100 THR A CA 1
ATOM 801 C C . THR A 1 100 ? -26.641 -15.102 3.816 1 44.84 100 THR A C 1
ATOM 803 O O . THR A 1 100 ? -26.203 -16.016 3.115 1 44.84 100 THR A O 1
ATOM 806 N N . ARG A 1 101 ? -26.547 -15.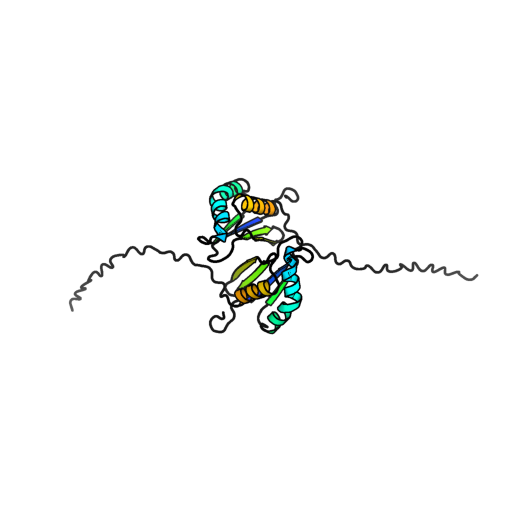531 5.004 1 40 101 ARG A N 1
ATOM 807 C CA . ARG A 1 101 ? -27.219 -16.781 5.344 1 40 101 ARG A CA 1
ATOM 808 C C . ARG A 1 101 ? -28.609 -16.828 4.715 1 40 101 ARG A C 1
ATOM 810 O O . ARG A 1 101 ? -29.438 -15.953 4.949 1 40 101 ARG A O 1
ATOM 817 N N . HIS A 1 102 ? -28.719 -17.359 3.555 1 40.84 102 HIS A N 1
ATOM 818 C CA . HIS A 1 102 ? -30.047 -17.828 3.164 1 40.84 102 HIS A CA 1
ATOM 819 C C . HIS A 1 102 ? -30.766 -18.469 4.344 1 40.84 102 HIS A C 1
ATOM 821 O O . HIS A 1 102 ? -30.328 -19.484 4.883 1 40.84 102 HIS A O 1
ATOM 827 N N . VAL A 1 103 ? -31.109 -17.734 5.262 1 36.94 103 VAL A N 1
ATOM 828 C CA . VAL A 1 103 ? -32.031 -18.266 6.262 1 36.94 103 VAL A CA 1
ATOM 829 C C . VAL A 1 103 ? -33.188 -18.984 5.566 1 36.94 103 VAL A C 1
ATOM 831 O O . VAL A 1 103 ? -33.938 -18.375 4.801 1 36.94 103 VAL A O 1
ATOM 834 N N . THR A 1 104 ? -32.938 -20.234 5.117 1 32.94 104 THR A N 1
ATOM 835 C CA . THR A 1 104 ? -34.094 -21.078 4.805 1 32.94 104 THR A CA 1
ATOM 836 C C . THR A 1 104 ? -35.188 -20.922 5.852 1 32.94 104 THR A C 1
ATOM 838 O O . THR A 1 104 ? -34.906 -20.953 7.055 1 32.94 104 THR A O 1
ATOM 841 N N . LYS A 1 105 ? -36.25 -20.141 5.559 1 36.22 105 LYS A N 1
ATOM 842 C CA . LYS A 1 105 ? -37.469 -20.016 6.312 1 36.22 105 LYS A CA 1
ATOM 843 C C . LYS A 1 105 ? -37.906 -21.344 6.914 1 36.22 105 LYS A C 1
ATOM 845 O O . LYS A 1 105 ? -38.188 -22.312 6.184 1 36.22 105 LYS A O 1
ATOM 850 N N . HIS A 1 106 ? -37.25 -21.844 7.922 1 33.78 106 HIS A N 1
ATOM 851 C CA . HIS A 1 106 ? -37.781 -22.984 8.641 1 33.78 106 HIS A CA 1
ATOM 852 C C . HIS A 1 106 ? -39.281 -22.859 8.859 1 33.78 106 HIS A C 1
ATOM 854 O O . HIS A 1 106 ? -39.75 -21.828 9.359 1 33.78 106 HIS A O 1
ATOM 860 N N . PRO A 1 107 ? -40.125 -23.422 7.965 1 38.16 107 PRO A N 1
ATOM 861 C CA . PRO A 1 107 ? -41.594 -23.438 8.156 1 38.16 107 PRO A CA 1
ATOM 862 C C . PRO A 1 107 ? -41.969 -23.828 9.586 1 38.16 107 PRO A C 1
ATOM 864 O O . PRO A 1 107 ? -41.375 -24.703 10.188 1 38.16 107 PRO A O 1
ATOM 867 N N . SER A 1 108 ? -41.875 -22.844 10.477 1 32.03 108 SER A N 1
ATOM 868 C CA . SER A 1 108 ? -42.438 -23.109 11.797 1 32.03 108 SER A CA 1
ATOM 869 C C . SER A 1 108 ? -43.75 -23.891 11.688 1 32.03 108 SER A C 1
ATOM 871 O O . SER A 1 108 ? -44.719 -23.406 11.102 1 32.03 108 SER A O 1
ATOM 873 N N . VAL A 1 109 ? -43.719 -25.203 11.273 1 33.88 109 VAL A N 1
ATOM 874 C CA . VAL A 1 109 ? -44.844 -26.125 11.352 1 33.88 109 VAL A CA 1
ATOM 875 C C . VAL A 1 109 ? -45.531 -26.016 12.719 1 33.88 109 VAL A C 1
ATOM 877 O O . VAL A 1 109 ? -44.906 -26.375 13.734 1 33.88 109 VAL A O 1
ATOM 880 N N . GLN A 1 110 ? -45.875 -24.781 13.172 1 34.5 110 GLN A N 1
ATOM 881 C CA . GLN A 1 110 ? -46.781 -24.797 14.297 1 34.5 110 GLN A CA 1
ATOM 882 C C . GLN A 1 110 ? -47.875 -25.859 14.094 1 34.5 110 GLN A C 1
ATOM 884 O O . GLN A 1 110 ? -48.625 -25.797 13.117 1 34.5 110 GLN A O 1
ATOM 889 N N . GLY A 1 111 ? -47.531 -27.203 14.234 1 31.8 111 GLY A N 1
ATOM 890 C CA . GLY A 1 111 ? -48.375 -28.375 14.344 1 31.8 111 GLY A CA 1
ATOM 891 C C . GLY A 1 111 ? -49.594 -28.156 15.219 1 31.8 111 GLY A C 1
ATOM 892 O O . GLY A 1 111 ? -49.469 -27.688 16.344 1 31.8 111 GLY A O 1
ATOM 893 N N . THR A 1 112 ? -50.75 -27.734 14.695 1 33.44 112 THR A N 1
ATOM 894 C CA . THR A 1 112 ? -52.094 -27.766 15.234 1 33.44 112 THR A CA 1
ATOM 895 C C . THR A 1 112 ? -52.438 -29.125 15.828 1 33.44 112 THR A C 1
ATOM 897 O O . THR A 1 112 ? -52.562 -30.109 15.102 1 33.44 112 THR A O 1
ATOM 900 N N . TRP A 1 113 ? -51.594 -29.625 16.812 1 29.72 113 TRP A N 1
ATOM 901 C CA . TRP A 1 113 ? -52 -30.891 17.406 1 29.72 113 TRP A CA 1
ATOM 902 C C . TRP A 1 113 ? -53.469 -30.844 17.844 1 29.72 113 TRP A C 1
ATOM 904 O O . TRP A 1 113 ? -53.812 -30.109 18.75 1 29.72 113 TRP A O 1
ATOM 914 N N . THR A 1 114 ? -54.281 -30.469 16.938 1 31.31 114 THR A N 1
ATOM 915 C CA . THR A 1 114 ? -55.688 -30.578 17.219 1 31.31 114 THR A CA 1
ATOM 916 C C . THR A 1 114 ? -56.031 -31.969 17.719 1 31.31 114 THR A C 1
ATOM 918 O O . THR A 1 114 ? -55.969 -32.938 16.969 1 31.31 114 THR A O 1
ATOM 921 N N . THR A 1 115 ? -55.438 -32.406 18.875 1 29.5 115 THR A N 1
ATOM 922 C CA . THR A 1 115 ? -55.844 -33.688 19.469 1 29.5 115 THR A CA 1
ATOM 923 C C . THR A 1 115 ? -57.375 -33.75 19.594 1 29.5 115 THR A C 1
ATOM 925 O O . THR A 1 115 ? -57.969 -33 20.375 1 29.5 115 THR A O 1
ATOM 928 N N . ALA A 1 116 ? -58.094 -33.688 18.516 1 35.22 116 ALA A N 1
ATOM 929 C CA . ALA A 1 116 ? -59.531 -33.969 18.547 1 35.22 116 ALA A CA 1
ATOM 930 C C . ALA A 1 116 ? -59.812 -35.219 19.406 1 35.22 116 ALA A C 1
ATOM 932 O O . ALA A 1 116 ? -59.344 -36.312 19.109 1 35.22 116 ALA A O 1
ATOM 933 N N . VAL A 1 117 ? -59.781 -35 20.688 1 30.58 117 VAL A N 1
ATOM 934 C CA . VAL A 1 117 ? -60.281 -35.938 21.672 1 30.58 117 VAL A CA 1
ATOM 935 C C . VAL A 1 117 ? -61.594 -36.562 21.188 1 30.58 117 VAL A C 1
ATOM 937 O O . VAL A 1 117 ? -62.531 -35.844 20.875 1 30.58 117 VAL A O 1
ATOM 940 N N . LYS A 1 118 ? -61.562 -37.531 20.25 1 28.08 118 LYS A N 1
ATOM 941 C CA . LYS A 1 118 ? -62.688 -38.375 19.859 1 28.08 118 LYS A CA 1
ATOM 942 C C . LYS A 1 118 ? -63.531 -38.75 21.062 1 28.08 118 LYS A C 1
ATOM 944 O O . LYS A 1 118 ? -63.062 -39.281 22.062 1 28.08 118 LYS A O 1
ATOM 949 N N . PHE A 1 119 ? -64.562 -37.906 21.312 1 27.28 119 PHE A N 1
ATOM 950 C CA . PHE A 1 119 ? -65.688 -38.375 22.156 1 27.28 119 PHE A CA 1
ATOM 951 C C . PHE A 1 119 ? -66.375 -39.562 21.547 1 27.28 119 PHE A C 1
ATOM 953 O O . PHE A 1 119 ? -66.438 -39.688 20.312 1 27.28 119 PHE A O 1
ATOM 960 N N . MET B 1 1 ? 14.609 -12.594 -6.223 1 74.06 1 MET B N 1
ATOM 961 C CA . MET B 1 1 ? 15.984 -13.055 -6.027 1 74.06 1 MET B CA 1
ATOM 962 C C . MET B 1 1 ? 16.141 -13.719 -4.66 1 74.06 1 MET B C 1
ATOM 964 O O . MET B 1 1 ? 15.531 -13.289 -3.682 1 74.06 1 MET B O 1
ATOM 968 N N . ALA B 1 2 ? 16.703 -14.93 -4.629 1 76.25 2 ALA B N 1
ATOM 969 C CA . ALA B 1 2 ? 16.984 -15.633 -3.375 1 76.25 2 ALA B CA 1
ATOM 970 C C . ALA B 1 2 ? 18.281 -15.125 -2.74 1 76.25 2 ALA B C 1
ATOM 972 O O . ALA B 1 2 ? 19.203 -14.703 -3.445 1 76.25 2 ALA B O 1
ATOM 973 N N . LEU B 1 3 ? 18.297 -14.977 -1.468 1 75.44 3 LEU B N 1
ATOM 974 C CA . LEU B 1 3 ? 19.5 -14.719 -0.679 1 75.44 3 LEU B CA 1
ATOM 975 C C . LEU B 1 3 ? 20 -16 -0.015 1 75.44 3 LEU B C 1
ATOM 977 O O . LEU B 1 3 ? 19.281 -16.609 0.781 1 75.44 3 LEU B O 1
ATOM 981 N N . ARG B 1 4 ? 21.141 -16.406 -0.413 1 81.94 4 ARG B N 1
ATOM 982 C CA . ARG B 1 4 ? 21.703 -17.656 0.098 1 81.94 4 ARG B CA 1
ATOM 983 C C . ARG B 1 4 ? 20.75 -18.828 -0.151 1 81.94 4 ARG B C 1
ATOM 985 O O . ARG B 1 4 ? 20.5 -19.641 0.745 1 81.94 4 ARG B O 1
ATOM 992 N N . GLY B 1 5 ? 20.094 -18.828 -1.266 1 85.38 5 GLY B N 1
ATOM 993 C CA . GLY B 1 5 ? 19.234 -19.938 -1.674 1 85.38 5 GLY B CA 1
ATOM 994 C C . GLY B 1 5 ? 17.844 -19.859 -1.084 1 85.38 5 GLY B C 1
ATOM 995 O O . GLY B 1 5 ? 17.016 -20.75 -1.302 1 85.38 5 GLY B O 1
ATOM 996 N N . VAL B 1 6 ? 17.625 -18.797 -0.349 1 91.5 6 VAL B N 1
ATOM 997 C CA . VAL B 1 6 ? 16.328 -18.703 0.313 1 91.5 6 VAL B CA 1
ATOM 998 C C . VAL B 1 6 ? 15.555 -17.5 -0.232 1 91.5 6 VAL B C 1
ATOM 1000 O O . VAL B 1 6 ? 16.094 -16.391 -0.321 1 91.5 6 VAL B O 1
ATOM 1003 N N . TRP B 1 7 ? 14.336 -17.781 -0.638 1 93.31 7 TRP B N 1
ATOM 1004 C CA . TRP B 1 7 ? 13.461 -16.688 -1.046 1 93.31 7 TRP B CA 1
ATOM 1005 C C . TRP B 1 7 ? 13.164 -15.75 0.127 1 93.31 7 TRP B C 1
ATOM 1007 O O . TRP B 1 7 ? 12.852 -16.219 1.228 1 93.31 7 TRP B O 1
ATOM 1017 N N . GLN B 1 8 ? 13.305 -14.492 -0.173 1 96.31 8 GLN B N 1
ATOM 1018 C CA . GLN B 1 8 ? 13.156 -13.531 0.917 1 96.31 8 GLN B CA 1
ATOM 1019 C C . GLN B 1 8 ? 11.695 -13.102 1.079 1 96.31 8 GLN B C 1
ATOM 1021 O O . GLN B 1 8 ? 11.273 -12.734 2.176 1 96.31 8 GLN B O 1
ATOM 1026 N N . LEU B 1 9 ? 10.953 -13.164 0.001 1 97.62 9 LEU B N 1
ATOM 1027 C CA . LEU B 1 9 ? 9.531 -12.859 0.097 1 97.62 9 LEU B CA 1
ATOM 1028 C C . LEU B 1 9 ? 8.781 -13.961 0.844 1 97.62 9 LEU B C 1
ATOM 1030 O O . LEU B 1 9 ? 8.766 -15.109 0.404 1 97.62 9 LEU B O 1
ATOM 1034 N N . GLN B 1 10 ? 8.156 -13.555 1.941 1 97.81 10 GLN B N 1
ATOM 1035 C CA . GLN B 1 10 ? 7.453 -14.523 2.77 1 97.81 10 GLN B CA 1
ATOM 1036 C C . GLN B 1 10 ? 5.961 -14.547 2.445 1 97.81 10 GLN B C 1
ATOM 1038 O O . GLN B 1 10 ? 5.34 -15.609 2.406 1 97.81 10 GLN B O 1
ATOM 1043 N N . LYS B 1 11 ? 5.426 -13.398 2.264 1 98.38 11 LYS B N 1
ATOM 1044 C CA . LYS B 1 11 ? 3.984 -13.273 2.078 1 98.38 11 LYS B CA 1
ATOM 1045 C C . LYS B 1 11 ? 3.66 -12.273 0.972 1 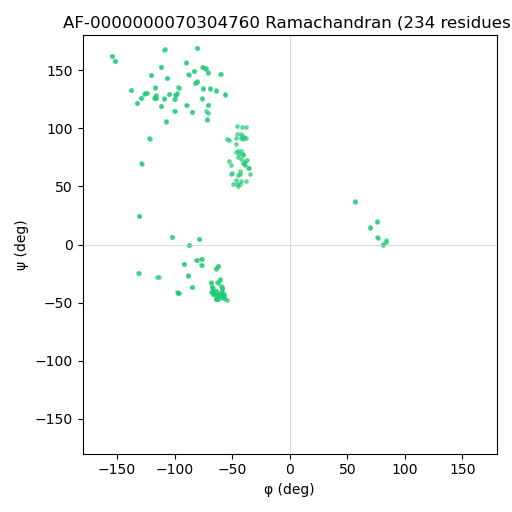98.38 11 LYS B C 1
ATOM 1047 O O . LYS B 1 11 ? 4.273 -11.203 0.896 1 98.38 11 LYS B O 1
ATOM 1052 N N . LEU B 1 12 ? 2.77 -12.656 0.088 1 98.69 12 LEU B N 1
ATOM 1053 C CA . LEU B 1 12 ? 2.23 -11.773 -0.942 1 98.69 12 LEU B CA 1
ATOM 1054 C C . LEU B 1 12 ? 0.753 -11.484 -0.691 1 98.69 12 LEU B C 1
ATOM 1056 O O . LEU B 1 12 ? -0.063 -12.414 -0.639 1 98.69 12 LEU B O 1
ATOM 1060 N N . VAL B 1 13 ? 0.463 -10.227 -0.504 1 98.44 13 VAL B N 1
ATOM 1061 C CA . VAL B 1 13 ? -0.922 -9.805 -0.331 1 98.44 13 VAL B CA 1
ATOM 1062 C C . VAL B 1 13 ? -1.458 -9.242 -1.646 1 98.44 13 VAL B C 1
ATOM 1064 O O . VAL B 1 13 ? -0.84 -8.359 -2.248 1 98.44 13 VAL B O 1
ATOM 1067 N N . VAL B 1 14 ? -2.549 -9.789 -2.084 1 98.75 14 VAL B N 1
ATOM 1068 C CA . VAL B 1 14 ? -3.254 -9.336 -3.279 1 98.75 14 VAL B CA 1
ATOM 1069 C C . VAL B 1 14 ? -4.543 -8.617 -2.879 1 98.75 14 VAL B C 1
ATOM 1071 O O . VAL B 1 14 ? -5.531 -9.266 -2.521 1 98.75 14 VAL B O 1
ATOM 1074 N N . SER B 1 15 ? -4.52 -7.277 -3.008 1 98.19 15 SER B N 1
ATOM 1075 C CA . SER B 1 15 ? -5.668 -6.473 -2.6 1 98.19 15 SER B CA 1
ATOM 1076 C C . SER B 1 15 ? -6.453 -5.977 -3.807 1 98.19 15 SER B C 1
ATOM 1078 O O . SER B 1 15 ? -5.879 -5.406 -4.738 1 98.19 15 SER B O 1
ATOM 1080 N N . TYR B 1 16 ? -7.809 -6.211 -3.75 1 97.94 16 TYR B N 1
ATOM 1081 C CA . TYR B 1 16 ? -8.609 -5.879 -4.926 1 97.94 16 TYR B CA 1
ATOM 1082 C C . TYR B 1 16 ? -10.031 -5.527 -4.531 1 97.94 16 TYR B C 1
ATOM 1084 O O . TYR B 1 16 ? -10.461 -5.801 -3.408 1 97.94 16 TYR B O 1
ATOM 1092 N N . CYS B 1 17 ? -10.664 -4.805 -5.414 1 96.81 17 CYS B N 1
ATOM 1093 C CA . CYS B 1 17 ? -12.102 -4.586 -5.348 1 96.81 17 CYS B CA 1
ATOM 1094 C C . CYS B 1 17 ? -12.852 -5.574 -6.234 1 96.81 17 CYS B C 1
ATOM 1096 O O . CYS B 1 17 ? -12.477 -5.781 -7.391 1 96.81 17 CYS B O 1
ATOM 1098 N N . ASN B 1 18 ? -13.883 -6.148 -5.762 1 95.44 18 ASN B N 1
ATOM 1099 C CA . ASN B 1 18 ? -14.547 -7.238 -6.465 1 95.44 18 ASN B CA 1
ATOM 1100 C C . ASN B 1 18 ? -15.391 -6.723 -7.633 1 95.44 18 ASN B C 1
ATOM 1102 O O . ASN B 1 18 ? -15.789 -7.5 -8.508 1 95.44 18 ASN B O 1
ATOM 1106 N N . TRP B 1 19 ? -15.609 -5.418 -7.699 1 95.5 19 TRP B N 1
ATOM 1107 C CA . TRP B 1 19 ? -16.453 -4.922 -8.781 1 95.5 19 TRP B CA 1
ATOM 1108 C C . TRP B 1 19 ? -15.805 -3.742 -9.492 1 95.5 19 TRP B C 1
ATOM 1110 O O . TRP B 1 19 ? -16.141 -3.443 -10.641 1 95.5 19 TRP B O 1
ATOM 1120 N N . GLY B 1 20 ? -14.961 -3.045 -8.852 1 96.44 20 GLY B N 1
ATOM 1121 C CA . GLY B 1 20 ? -14.391 -1.826 -9.406 1 96.44 20 GLY B CA 1
ATOM 1122 C C . GLY B 1 20 ? -13.633 -2.055 -10.703 1 96.44 20 GLY B C 1
ATOM 1123 O O . GLY B 1 20 ? -12.984 -3.088 -10.867 1 96.44 20 GLY B O 1
ATOM 1124 N N . GLY B 1 21 ? -13.672 -1.055 -11.602 1 97.81 21 GLY B N 1
ATOM 1125 C CA . GLY B 1 21 ? -13 -1.171 -12.883 1 97.81 21 GLY B CA 1
ATOM 1126 C C . GLY B 1 21 ? -11.484 -1.193 -12.766 1 97.81 21 GLY B C 1
ATOM 1127 O O . GLY B 1 21 ? -10.805 -1.871 -13.539 1 97.81 21 GLY B O 1
ATOM 1128 N N . SER B 1 22 ? -11.008 -0.437 -11.844 1 98 22 SER B N 1
ATOM 1129 C CA . SER B 1 22 ? -9.562 -0.361 -11.664 1 98 22 SER B CA 1
ATOM 1130 C C . SER B 1 22 ? -8.984 -1.716 -11.273 1 98 22 SER B C 1
ATOM 1132 O O . SER B 1 22 ? -7.777 -1.941 -11.406 1 98 22 SER B O 1
ATOM 1134 N N . SER B 1 23 ? -9.852 -2.621 -10.797 1 98.56 23 SER B N 1
ATOM 1135 C CA . SER B 1 23 ? -9.414 -3.932 -10.328 1 98.56 23 SER B CA 1
ATOM 1136 C C . SER B 1 23 ? -9.695 -5.012 -11.367 1 98.56 23 SER B C 1
ATOM 1138 O O . SER B 1 23 ? -9.492 -6.199 -11.109 1 98.56 23 SER B O 1
ATOM 1140 N N . ARG B 1 24 ? -10.125 -4.652 -12.5 1 98.56 24 ARG B N 1
ATOM 1141 C CA . ARG B 1 24 ? -10.453 -5.645 -13.516 1 98.56 24 ARG B CA 1
ATOM 1142 C C . ARG B 1 24 ? -9.242 -6.508 -13.859 1 98.56 24 ARG B C 1
ATOM 1144 O O . ARG B 1 24 ? -9.352 -7.734 -13.922 1 98.56 24 ARG B O 1
ATOM 1151 N N . GLY B 1 25 ? -8.141 -5.945 -14.039 1 98.69 25 GLY B N 1
ATOM 1152 C CA . GLY B 1 25 ? -6.926 -6.664 -14.383 1 98.69 25 GLY B CA 1
ATOM 1153 C C . GLY B 1 25 ? -6.469 -7.613 -13.289 1 98.69 25 GLY B C 1
ATOM 1154 O O . GLY B 1 25 ? -6.105 -8.758 -13.562 1 98.69 25 GLY B O 1
ATOM 1155 N N . ILE B 1 26 ? -6.449 -7.133 -12.117 1 98.81 26 ILE B N 1
ATOM 1156 C CA . ILE B 1 26 ? -5.977 -7.969 -11.023 1 98.81 26 ILE B CA 1
ATOM 1157 C C . ILE B 1 26 ? -6.973 -9.102 -10.766 1 98.81 26 ILE B C 1
ATOM 1159 O O . ILE B 1 26 ? -6.582 -10.211 -10.398 1 98.81 26 ILE B O 1
ATOM 1163 N N . ARG B 1 27 ? -8.234 -8.852 -10.984 1 98.56 27 ARG B N 1
ATOM 1164 C CA . ARG B 1 27 ? -9.211 -9.93 -10.883 1 98.56 27 ARG B CA 1
ATOM 1165 C C . ARG B 1 27 ? -8.93 -11.016 -11.922 1 98.56 27 ARG B C 1
ATOM 1167 O O . ARG B 1 27 ? -8.969 -12.203 -11.602 1 98.56 27 ARG B O 1
ATOM 1174 N N . ALA B 1 28 ? -8.703 -10.648 -13.094 1 98.75 28 ALA B N 1
ATOM 1175 C CA . ALA B 1 28 ? -8.344 -11.594 -14.148 1 98.75 28 ALA B CA 1
ATOM 1176 C C . ALA B 1 28 ? -7.047 -12.328 -13.82 1 98.75 28 ALA B C 1
ATOM 1178 O O . ALA B 1 28 ? -6.938 -13.539 -14.023 1 98.75 28 ALA B O 1
ATOM 1179 N N . PHE B 1 29 ? -6.102 -11.602 -13.352 1 98.81 29 PHE B N 1
ATOM 1180 C CA . PHE B 1 29 ? -4.828 -12.172 -12.914 1 98.81 29 PHE B CA 1
ATOM 1181 C C . PHE B 1 29 ? -5.051 -13.266 -11.883 1 98.81 29 PHE B C 1
ATOM 1183 O O . PHE B 1 29 ? -4.41 -14.32 -11.945 1 98.81 29 PHE B O 1
ATOM 1190 N N . MET B 1 30 ? -5.863 -13 -10.914 1 98.62 30 MET B N 1
ATOM 1191 C CA . MET B 1 30 ? -6.102 -13.945 -9.828 1 98.62 30 MET B CA 1
ATOM 1192 C C . MET B 1 30 ? -6.676 -15.258 -10.367 1 98.62 30 MET B C 1
ATOM 1194 O O . MET B 1 30 ? -6.387 -16.328 -9.844 1 98.62 30 MET B O 1
ATOM 1198 N N . GLU B 1 31 ? -7.395 -15.156 -11.438 1 97.88 31 GLU B N 1
ATOM 1199 C CA . GLU B 1 31 ? -8.008 -16.328 -12.047 1 97.88 31 GLU B CA 1
ATOM 1200 C C . GLU B 1 31 ? -7.039 -17.047 -12.984 1 97.88 31 GLU B C 1
ATOM 1202 O O . GLU B 1 31 ? -6.945 -18.266 -12.984 1 97.88 31 GLU B O 1
ATOM 1207 N N . SER B 1 32 ? -6.301 -16.328 -13.625 1 98.19 32 SER B N 1
ATOM 1208 C CA . SER B 1 32 ? -5.543 -16.891 -14.734 1 98.19 32 SER B CA 1
ATOM 1209 C C . SER B 1 32 ? -4.121 -17.25 -14.32 1 98.19 32 SER B C 1
ATOM 1211 O O . SER B 1 32 ? -3.582 -18.281 -14.734 1 98.19 32 SER B O 1
ATOM 1213 N N . GLU B 1 33 ? -3.479 -16.375 -13.539 1 98.25 33 GLU B N 1
ATOM 1214 C CA . GLU B 1 33 ? -2.035 -16.484 -13.344 1 98.25 33 GLU B CA 1
ATOM 1215 C C . GLU B 1 33 ? -1.699 -16.844 -11.898 1 98.25 33 GLU B C 1
ATOM 1217 O O . GLU B 1 33 ? -0.698 -17.5 -11.625 1 98.25 33 GLU B O 1
ATOM 1222 N N . LEU B 1 34 ? -2.498 -16.484 -11.008 1 98.56 34 LEU B N 1
ATOM 1223 C CA . LEU B 1 34 ? -2.16 -16.578 -9.594 1 98.56 34 LEU B CA 1
ATOM 1224 C C . LEU B 1 34 ? -2.041 -18.031 -9.164 1 98.56 34 LEU B C 1
ATOM 1226 O O . LEU B 1 34 ? -1.114 -18.406 -8.438 1 98.56 34 LEU B O 1
ATOM 1230 N N . PRO B 1 35 ? -2.969 -18.938 -9.617 1 98.25 35 PRO B N 1
ATOM 1231 C CA . PRO B 1 35 ? -2.826 -20.344 -9.227 1 98.25 35 PRO B CA 1
ATOM 1232 C C . PRO B 1 35 ? -1.479 -20.938 -9.641 1 98.25 35 PRO B C 1
ATOM 1234 O O . PRO B 1 35 ? -0.85 -21.656 -8.859 1 98.25 35 PRO B O 1
ATOM 1237 N N . ALA B 1 36 ? -1.062 -20.656 -10.766 1 98.25 36 ALA B N 1
ATOM 1238 C CA . ALA B 1 36 ? 0.23 -21.156 -11.234 1 98.25 36 ALA B CA 1
ATOM 1239 C C . ALA B 1 36 ? 1.373 -20.562 -10.414 1 98.25 36 ALA B C 1
ATOM 1241 O O . ALA B 1 36 ? 2.342 -21.266 -10.102 1 98.25 36 ALA B O 1
ATOM 1242 N N . LEU B 1 37 ? 1.338 -19.312 -10.117 1 97.81 37 LEU B N 1
ATOM 1243 C CA . LEU B 1 37 ? 2.348 -18.656 -9.289 1 97.81 37 LEU B CA 1
ATOM 1244 C C . LEU B 1 37 ? 2.465 -19.344 -7.93 1 97.81 37 LEU B C 1
ATOM 1246 O O . LEU B 1 37 ? 3.572 -19.578 -7.445 1 97.81 37 LEU B O 1
ATOM 1250 N N . ILE B 1 38 ? 1.344 -19.641 -7.359 1 98 38 ILE B N 1
ATOM 1251 C CA . ILE B 1 38 ? 1.31 -20.297 -6.059 1 98 38 ILE B CA 1
ATOM 1252 C C . ILE B 1 38 ? 1.944 -21.688 -6.168 1 98 38 ILE B C 1
ATOM 1254 O O . ILE B 1 38 ? 2.762 -22.062 -5.324 1 98 38 ILE B O 1
ATOM 1258 N N . GLU B 1 39 ? 1.567 -22.391 -7.176 1 98 39 GLU B N 1
ATOM 1259 C CA . GLU B 1 39 ? 2.076 -23.734 -7.391 1 98 39 GLU B CA 1
ATOM 1260 C C . GLU B 1 39 ? 3.594 -23.75 -7.543 1 98 39 GLU B C 1
ATOM 1262 O O . GLU B 1 39 ? 4.277 -24.625 -7.016 1 98 39 GLU B O 1
ATOM 1267 N N . LYS B 1 40 ? 4.066 -22.812 -8.219 1 96.88 40 LYS B N 1
ATOM 1268 C CA . LYS B 1 40 ? 5.5 -22.719 -8.492 1 96.88 40 LYS B CA 1
ATOM 1269 C C . LYS B 1 40 ? 6.266 -22.219 -7.273 1 96.88 40 LYS B C 1
ATOM 1271 O O . LYS B 1 40 ? 7.492 -22.328 -7.215 1 96.88 40 LYS B O 1
ATOM 1276 N N . ASN B 1 41 ? 5.551 -21.625 -6.359 1 96.69 41 ASN B N 1
ATOM 1277 C CA . ASN B 1 41 ? 6.16 -21.078 -5.152 1 96.69 41 ASN B CA 1
ATOM 1278 C C . ASN B 1 41 ? 5.449 -21.562 -3.893 1 96.69 41 ASN B C 1
ATOM 1280 O O . ASN B 1 41 ? 4.84 -20.781 -3.172 1 96.69 41 ASN B O 1
ATOM 1284 N N . PRO B 1 42 ? 5.594 -22.859 -3.57 1 96 42 PRO B N 1
ATOM 1285 C CA . PRO B 1 42 ? 4.852 -23.438 -2.451 1 96 42 PRO B CA 1
ATOM 1286 C C . PRO B 1 42 ? 5.246 -22.828 -1.104 1 96 42 PRO B C 1
ATOM 1288 O O . PRO B 1 42 ? 4.461 -22.875 -0.154 1 96 42 PRO B O 1
ATOM 1291 N N . GLN B 1 43 ? 6.41 -22.203 -0.987 1 95.19 43 GLN B N 1
ATOM 1292 C CA . GLN B 1 43 ? 6.898 -21.625 0.256 1 95.19 43 GLN B CA 1
ATOM 1293 C C . GLN B 1 43 ? 6.277 -20.25 0.491 1 95.19 43 GLN B C 1
ATOM 1295 O O . GLN B 1 43 ? 6.387 -19.688 1.587 1 95.19 43 GLN B O 1
ATOM 1300 N N . LEU B 1 44 ? 5.676 -19.734 -0.505 1 97.62 44 LEU B N 1
ATOM 1301 C CA . LEU B 1 44 ? 5.137 -18.391 -0.466 1 97.62 44 LEU B CA 1
ATOM 1302 C C . LEU B 1 44 ? 3.699 -18.375 0.042 1 97.62 44 LEU B C 1
ATOM 1304 O O . LEU B 1 44 ? 2.848 -19.094 -0.491 1 97.62 44 LEU B O 1
ATOM 1308 N N . GLU B 1 45 ? 3.5 -17.672 1.121 1 98.25 45 GLU B N 1
ATOM 1309 C CA . GLU B 1 45 ? 2.123 -17.438 1.55 1 98.25 45 GLU B CA 1
ATOM 1310 C C . GLU B 1 45 ? 1.445 -16.375 0.692 1 98.25 45 GLU B C 1
ATOM 1312 O O . GLU B 1 45 ? 1.931 -15.25 0.596 1 98.25 45 GLU B O 1
ATOM 1317 N N . VAL B 1 46 ? 0.304 -16.703 0.114 1 98.56 46 VAL B N 1
ATOM 1318 C CA . VAL B 1 46 ? -0.454 -15.758 -0.703 1 98.56 46 VAL B CA 1
ATOM 1319 C C . VAL B 1 46 ? -1.817 -15.5 -0.065 1 98.56 46 VAL B C 1
ATOM 1321 O O . VAL B 1 46 ? -2.547 -16.438 0.255 1 98.56 46 VAL B O 1
ATOM 1324 N N . VAL B 1 47 ? -2.105 -14.203 0.142 1 97.94 47 VAL B N 1
ATOM 1325 C CA . VAL B 1 47 ? -3.373 -13.805 0.749 1 97.94 47 VAL B CA 1
ATOM 1326 C C . VAL B 1 47 ? -4.105 -12.836 -0.171 1 97.94 47 VAL B C 1
ATOM 1328 O O . VAL B 1 47 ? -3.512 -11.875 -0.667 1 97.94 47 VAL B O 1
ATOM 1331 N N . THR B 1 48 ? -5.336 -13.125 -0.401 1 97.25 48 THR B N 1
ATOM 1332 C CA . THR B 1 48 ? -6.172 -12.195 -1.151 1 97.25 48 THR B CA 1
ATOM 1333 C C . THR B 1 48 ? -7.035 -11.359 -0.209 1 97.25 48 THR B C 1
ATOM 1335 O O . THR B 1 48 ? -7.645 -11.898 0.72 1 97.25 48 THR B O 1
ATOM 1338 N N . GLU B 1 49 ? -6.957 -10.086 -0.418 1 95.5 49 GLU B N 1
ATOM 1339 C CA . GLU B 1 49 ? -7.723 -9.172 0.427 1 95.5 49 GLU B CA 1
ATOM 1340 C C . GLU B 1 49 ? -8.773 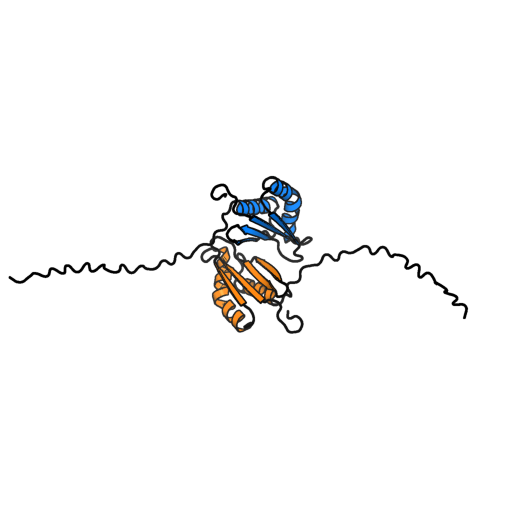-8.414 -0.386 1 95.5 49 GLU B C 1
ATOM 1342 O O . GLU B 1 49 ? -8.445 -7.762 -1.376 1 95.5 49 GLU B O 1
ATOM 1347 N N . LEU B 1 50 ? -10.016 -8.531 0.113 1 94.5 50 LEU B N 1
ATOM 1348 C CA . LEU B 1 50 ? -11.102 -7.777 -0.501 1 94.5 50 LEU B CA 1
ATOM 1349 C C . LEU B 1 50 ? -11.172 -6.367 0.075 1 94.5 50 LEU B C 1
ATOM 1351 O O . LEU B 1 50 ? -11.414 -6.191 1.271 1 94.5 50 LEU B O 1
ATOM 1355 N N . SER B 1 51 ? -10.891 -5.406 -0.801 1 92.88 51 SER B N 1
ATOM 1356 C CA . SER B 1 51 ? -10.969 -4 -0.418 1 92.88 51 SER B CA 1
ATOM 1357 C C . SER B 1 51 ? -11.953 -3.24 -1.301 1 92.88 51 SER B C 1
ATOM 1359 O O . SER B 1 51 ? -11.555 -2.619 -2.289 1 92.88 51 SER B O 1
ATOM 1361 N N . ARG B 1 52 ? -13.188 -3.16 -0.933 1 90.88 52 ARG B N 1
ATOM 1362 C CA . ARG B 1 52 ? -14.234 -2.588 -1.774 1 90.88 52 ARG B CA 1
ATOM 1363 C C . ARG B 1 52 ? -14.055 -1.082 -1.928 1 90.88 52 ARG B C 1
ATOM 1365 O O . ARG B 1 52 ? -13.844 -0.373 -0.941 1 90.88 52 ARG B O 1
ATOM 1372 N N . GLY B 1 53 ? -14.172 -0.654 -3.139 1 90.75 53 GLY B N 1
ATOM 1373 C CA . GLY B 1 53 ? -14.117 0.771 -3.426 1 90.75 53 GLY B CA 1
ATOM 1374 C C . GLY B 1 53 ? -12.711 1.334 -3.385 1 90.75 53 GLY B C 1
ATOM 1375 O O . GLY B 1 53 ? -12.523 2.551 -3.441 1 90.75 53 GLY B O 1
ATOM 1376 N N . GLN B 1 54 ? -11.734 0.449 -3.223 1 94.56 54 GLN B N 1
ATOM 1377 C CA . GLN B 1 54 ? -10.336 0.875 -3.186 1 94.56 54 GLN B CA 1
ATOM 1378 C C . GLN B 1 54 ? -9.578 0.391 -4.418 1 94.56 54 GLN B C 1
ATOM 1380 O O . GLN B 1 54 ? -9.953 -0.611 -5.031 1 94.56 54 GLN B O 1
ATOM 1385 N N . HIS B 1 55 ? -8.539 1.189 -4.742 1 97.75 55 HIS B N 1
ATOM 1386 C CA . HIS B 1 55 ? -7.68 0.739 -5.828 1 97.75 55 HIS B CA 1
ATOM 1387 C C . HIS B 1 55 ? -6.844 -0.466 -5.406 1 97.75 55 HIS B C 1
ATOM 1389 O O . HIS B 1 55 ? -6.473 -0.59 -4.238 1 97.75 55 HIS B O 1
ATOM 1395 N N . PRO B 1 56 ? -6.586 -1.309 -6.41 1 98.44 56 PRO B N 1
ATOM 1396 C CA . PRO B 1 56 ? -5.824 -2.525 -6.117 1 98.44 56 PRO B CA 1
ATOM 1397 C C . PRO B 1 56 ? -4.332 -2.254 -5.926 1 98.44 56 PRO B C 1
ATOM 1399 O O . PRO B 1 56 ? -3.795 -1.307 -6.504 1 98.44 56 PRO B O 1
ATOM 1402 N N . TYR B 1 57 ? -3.662 -3.121 -5.137 1 98.69 57 TYR B N 1
ATOM 1403 C CA . TYR B 1 57 ? -2.213 -3.102 -4.973 1 98.69 57 TYR B CA 1
ATOM 1404 C C . TYR B 1 57 ? -1.69 -4.477 -4.574 1 98.69 57 TYR B C 1
ATOM 1406 O O . TYR B 1 57 ? -2.469 -5.363 -4.219 1 98.69 57 TYR B O 1
ATOM 1414 N N . LEU B 1 58 ? -0.458 -4.664 -4.75 1 98.75 58 LEU B N 1
ATOM 1415 C CA . LEU B 1 58 ? 0.282 -5.809 -4.227 1 98.75 58 LEU B CA 1
ATOM 1416 C C . LEU B 1 58 ? 1.175 -5.387 -3.062 1 98.75 58 LEU B C 1
ATOM 1418 O O . LEU B 1 58 ? 1.749 -4.297 -3.078 1 98.75 58 LEU B O 1
ATOM 1422 N N . LYS B 1 59 ? 1.247 -6.301 -2.125 1 98.12 59 LYS B N 1
ATOM 1423 C CA . LYS B 1 59 ? 2.133 -6.066 -0.988 1 98.12 59 LYS B CA 1
ATOM 1424 C C . LYS B 1 59 ? 2.996 -7.293 -0.703 1 98.12 59 LYS B C 1
ATOM 1426 O O . LYS B 1 59 ? 2.479 -8.406 -0.573 1 98.12 59 LYS B O 1
ATOM 1431 N N . GLY B 1 60 ? 4.266 -7.066 -0.753 1 97.88 60 GLY B N 1
ATOM 1432 C CA . GLY B 1 60 ? 5.191 -8.102 -0.322 1 97.88 60 GLY B CA 1
ATOM 1433 C C . GLY B 1 60 ? 5.684 -7.906 1.1 1 97.88 60 GLY B C 1
ATOM 1434 O O . GLY B 1 60 ? 6.09 -6.805 1.476 1 97.88 60 GLY B O 1
ATOM 1435 N N . ILE B 1 61 ? 5.613 -8.922 1.905 1 97.44 61 ILE B N 1
ATOM 1436 C CA . ILE B 1 61 ? 6.188 -8.953 3.246 1 97.44 61 ILE B CA 1
ATOM 1437 C C . ILE B 1 61 ? 7.391 -9.891 3.271 1 97.44 61 ILE B C 1
ATOM 1439 O O . ILE B 1 61 ? 7.273 -11.07 2.934 1 97.44 61 ILE B O 1
ATOM 1443 N N . TYR B 1 62 ? 8.484 -9.359 3.73 1 96.94 62 TYR B N 1
ATOM 1444 C CA . TYR B 1 62 ? 9.742 -10.078 3.582 1 96.94 62 TYR B CA 1
ATOM 1445 C C . TYR B 1 62 ? 10.234 -10.609 4.926 1 96.94 62 TYR B C 1
ATOM 1447 O O . TYR B 1 62 ? 9.711 -10.227 5.977 1 96.94 62 TYR B O 1
ATOM 1455 N N . ARG B 1 63 ? 11.195 -11.453 4.832 1 95.62 63 ARG B N 1
ATOM 1456 C CA . ARG B 1 63 ? 11.734 -12.086 6.027 1 95.62 63 ARG B CA 1
ATOM 1457 C C . ARG B 1 63 ? 12.359 -11.055 6.957 1 95.62 63 ARG B C 1
ATOM 1459 O O . ARG B 1 63 ? 12.367 -11.227 8.18 1 95.62 6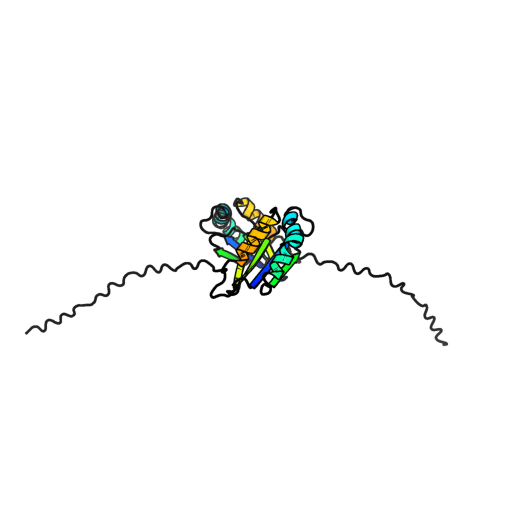3 ARG B O 1
ATOM 1466 N N . ASN B 1 64 ? 12.938 -9.969 6.402 1 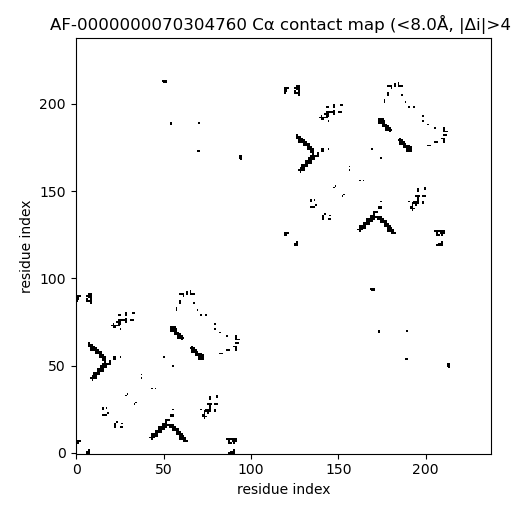93.12 64 ASN B N 1
ATOM 1467 C CA . ASN B 1 64 ? 13.516 -8.906 7.215 1 93.12 64 ASN B CA 1
ATOM 1468 C C . ASN B 1 64 ? 12.445 -7.977 7.77 1 93.12 64 ASN B C 1
ATOM 1470 O O . ASN B 1 64 ? 12.758 -6.895 8.273 1 93.12 64 ASN B O 1
ATOM 1474 N N . ARG B 1 65 ? 11.195 -8.258 7.57 1 91.25 65 ARG B N 1
ATOM 1475 C CA . ARG B 1 65 ? 10.016 -7.586 8.109 1 91.25 65 ARG B CA 1
ATOM 1476 C C . ARG B 1 65 ? 9.688 -6.328 7.309 1 91.25 65 ARG B C 1
ATOM 1478 O O . ARG B 1 65 ? 8.711 -5.637 7.605 1 91.25 65 ARG B O 1
ATOM 1485 N N . ASN B 1 66 ? 10.531 -6.137 6.309 1 93.31 66 ASN B N 1
ATOM 1486 C CA . ASN B 1 66 ? 10.211 -5.027 5.418 1 93.31 66 ASN B CA 1
ATOM 1487 C C . ASN B 1 66 ? 9.023 -5.355 4.52 1 93.31 66 ASN B C 1
ATOM 1489 O O . ASN B 1 66 ? 8.75 -6.527 4.242 1 93.31 66 ASN B O 1
ATOM 1493 N N . GLU B 1 67 ? 8.359 -4.254 4.195 1 95.12 67 GLU B N 1
ATOM 1494 C CA . GLU B 1 67 ? 7.234 -4.398 3.27 1 95.12 67 GLU B CA 1
ATOM 1495 C C . GLU B 1 67 ? 7.453 -3.564 2.008 1 95.12 67 GLU B C 1
ATOM 1497 O O . GLU B 1 67 ? 8.117 -2.525 2.051 1 95.12 67 GLU B O 1
ATOM 1502 N N . ARG B 1 68 ? 6.984 -4.066 0.909 1 95.81 68 ARG B N 1
ATOM 1503 C CA . ARG B 1 68 ? 6.941 -3.33 -0.351 1 95.81 68 ARG B CA 1
ATOM 1504 C C . ARG B 1 68 ? 5.531 -3.33 -0.933 1 95.81 68 ARG B C 1
ATOM 1506 O O . ARG B 1 68 ? 4.879 -4.371 -0.994 1 95.81 68 ARG B O 1
ATOM 1513 N N . VAL B 1 69 ? 5.078 -2.117 -1.284 1 97.56 69 VAL B N 1
ATOM 1514 C CA . VAL B 1 69 ? 3.736 -1.981 -1.836 1 97.56 69 VAL B CA 1
ATOM 1515 C C . VAL B 1 69 ? 3.816 -1.463 -3.27 1 97.56 69 VAL B C 1
ATOM 1517 O O . VAL B 1 69 ? 4.598 -0.554 -3.566 1 97.56 69 VAL B O 1
ATOM 1520 N N . VAL B 1 70 ? 3.039 -2.08 -4.141 1 98.25 70 VAL B N 1
ATOM 1521 C CA . VAL B 1 70 ? 3.008 -1.683 -5.547 1 98.25 70 VAL B CA 1
ATOM 1522 C C . VAL B 1 70 ? 1.562 -1.468 -5.988 1 98.25 70 VAL B C 1
ATOM 1524 O O . VAL B 1 70 ? 0.724 -2.359 -5.844 1 98.25 70 VAL B O 1
ATOM 1527 N N . CYS B 1 71 ? 1.339 -0.286 -6.539 1 98.44 71 CYS B N 1
ATOM 1528 C CA . CYS B 1 71 ? 0.031 0.005 -7.113 1 98.44 71 CYS B CA 1
ATOM 1529 C C . CYS B 1 71 ? -0.145 -0.701 -8.453 1 98.44 71 CYS B C 1
ATOM 1531 O O . CYS B 1 71 ? 0.708 -0.589 -9.336 1 98.44 71 CYS B O 1
ATOM 1533 N N . VAL B 1 72 ? -1.316 -1.315 -8.617 1 98.69 72 VAL B N 1
ATOM 1534 C CA . VAL B 1 72 ? -1.5 -2.025 -9.883 1 98.69 72 VAL B CA 1
ATOM 1535 C C . VAL B 1 72 ? -2.84 -1.639 -10.5 1 98.69 72 VAL B C 1
ATOM 1537 O O . VAL B 1 72 ? -3.428 -2.414 -11.258 1 98.69 72 VAL B O 1
ATOM 1540 N N . LYS B 1 73 ? -3.287 -0.473 -10.125 1 98.38 73 LYS B N 1
ATOM 1541 C CA . LYS B 1 73 ? -4.551 0.02 -10.672 1 98.38 73 LYS B CA 1
ATOM 1542 C C . LYS B 1 73 ? -4.516 0.061 -12.195 1 98.38 73 LYS B C 1
ATOM 1544 O O . LYS B 1 73 ? -3.518 0.482 -12.789 1 98.38 73 LYS B O 1
ATOM 1549 N N . ASN B 1 74 ? -5.52 -0.508 -12.789 1 98.38 74 ASN B N 1
ATOM 1550 C CA . ASN B 1 74 ? -5.777 -0.441 -14.219 1 98.38 74 ASN B CA 1
ATOM 1551 C C . ASN B 1 74 ? -4.738 -1.228 -15.016 1 98.38 74 ASN B C 1
ATOM 1553 O O . ASN B 1 74 ? -4.613 -1.049 -16.234 1 98.38 74 ASN B O 1
ATOM 1557 N N . MET B 1 75 ? -3.979 -2.062 -14.414 1 98.56 75 MET B N 1
ATOM 1558 C CA . MET B 1 75 ? -3.006 -2.895 -15.117 1 98.56 75 MET B CA 1
ATOM 1559 C C . MET B 1 75 ? -3.668 -4.145 -15.688 1 98.56 75 MET B C 1
ATOM 1561 O O . MET B 1 75 ? -4.664 -4.625 -15.141 1 98.56 75 MET B O 1
ATOM 1565 N N . ASP B 1 76 ? -3.148 -4.598 -16.75 1 98.38 76 ASP B N 1
ATOM 1566 C CA . ASP B 1 76 ? -3.652 -5.871 -17.266 1 98.38 76 ASP B CA 1
ATOM 1567 C C . ASP B 1 76 ? -3.021 -7.047 -16.516 1 98.38 76 ASP B C 1
ATOM 1569 O O . ASP B 1 76 ? -2.086 -6.867 -15.734 1 98.38 76 ASP B O 1
ATOM 1573 N N . PRO B 1 77 ? -3.537 -8.242 -16.719 1 98.56 77 PRO B N 1
ATOM 1574 C CA . PRO B 1 77 ? -3.088 -9.398 -15.945 1 98.56 77 PRO B CA 1
ATOM 1575 C C . PRO B 1 77 ? -1.591 -9.664 -16.094 1 98.56 77 PRO B C 1
ATOM 1577 O O . PRO B 1 77 ? -0.932 -10.047 -15.117 1 98.56 77 PRO B O 1
ATOM 1580 N N . ASP B 1 78 ? -1.084 -9.469 -17.297 1 98.5 78 ASP B N 1
ATOM 1581 C CA . ASP B 1 78 ? 0.338 -9.719 -17.516 1 98.5 78 ASP B CA 1
ATOM 1582 C C . ASP B 1 78 ? 1.195 -8.719 -16.75 1 98.5 78 ASP B C 1
ATOM 1584 O O . ASP B 1 78 ? 2.24 -9.078 -16.203 1 98.5 78 ASP B O 1
ATOM 1588 N N . GLN B 1 79 ? 0.729 -7.496 -16.703 1 98.69 79 GLN B N 1
ATOM 1589 C CA . GLN B 1 79 ? 1.425 -6.461 -15.938 1 98.69 79 GLN B CA 1
ATOM 1590 C C . GLN B 1 79 ? 1.375 -6.754 -14.438 1 98.69 79 GLN B C 1
ATOM 1592 O O . GLN B 1 79 ? 2.363 -6.555 -13.727 1 98.69 79 GLN B O 1
ATOM 1597 N N . VAL B 1 80 ? 0.271 -7.207 -13.969 1 98.88 80 VAL B N 1
ATOM 1598 C CA . VAL B 1 80 ? 0.14 -7.578 -12.562 1 98.88 80 VAL B CA 1
ATOM 1599 C C . VAL B 1 80 ? 1.095 -8.727 -12.242 1 98.88 80 VAL B C 1
ATOM 1601 O O . VAL B 1 80 ? 1.785 -8.695 -11.219 1 98.88 80 VAL B O 1
ATOM 1604 N N . LEU B 1 81 ? 1.143 -9.695 -13.148 1 98.75 81 LEU B N 1
ATOM 1605 C CA . LEU B 1 81 ? 2.057 -10.812 -12.961 1 98.75 81 LEU B CA 1
ATOM 1606 C C . LEU B 1 81 ? 3.502 -10.336 -12.898 1 98.75 81 LEU B C 1
ATOM 1608 O O . LEU B 1 81 ? 4.281 -10.797 -12.07 1 98.75 81 LEU B O 1
ATOM 1612 N N . LEU B 1 82 ? 3.83 -9.469 -13.758 1 98.56 82 LEU B N 1
ATOM 1613 C CA . LEU B 1 82 ? 5.184 -8.93 -13.773 1 98.56 82 LEU B CA 1
ATOM 1614 C C . LEU B 1 82 ? 5.531 -8.289 -12.438 1 98.56 82 LEU B C 1
ATOM 1616 O O . LEU B 1 82 ? 6.621 -8.516 -11.898 1 98.56 82 LEU B O 1
ATOM 1620 N N . ASN B 1 83 ? 4.656 -7.562 -11.914 1 98.62 83 ASN B N 1
ATOM 1621 C CA . ASN B 1 83 ? 4.902 -6.91 -10.633 1 98.62 83 ASN B CA 1
ATOM 1622 C C . ASN B 1 83 ? 4.984 -7.926 -9.492 1 98.62 83 ASN B C 1
ATOM 1624 O O . ASN B 1 83 ? 5.816 -7.797 -8.602 1 98.62 83 ASN B O 1
ATOM 1628 N N . ALA B 1 84 ? 4.141 -8.875 -9.531 1 98.62 84 ALA B N 1
ATOM 1629 C CA . ALA B 1 84 ? 4.219 -9.938 -8.539 1 98.62 84 ALA B CA 1
ATOM 1630 C C . ALA B 1 84 ? 5.566 -10.648 -8.594 1 98.62 84 ALA B C 1
ATOM 1632 O O . ALA B 1 84 ? 6.168 -10.945 -7.559 1 98.62 84 ALA B O 1
ATOM 1633 N N . THR B 1 85 ? 6.004 -10.914 -9.773 1 97.88 85 THR B N 1
ATOM 1634 C CA . THR B 1 85 ? 7.285 -11.578 -9.984 1 97.88 85 THR B CA 1
ATOM 1635 C C . THR B 1 85 ? 8.438 -10.703 -9.492 1 97.88 85 THR B C 1
ATOM 1637 O O . THR B 1 85 ? 9.391 -11.203 -8.891 1 97.88 85 THR B O 1
ATOM 1640 N N . ARG B 1 86 ? 8.312 -9.445 -9.742 1 97.19 86 ARG B N 1
ATOM 1641 C CA . ARG B 1 86 ? 9.328 -8.516 -9.25 1 97.19 86 ARG B CA 1
ATOM 1642 C C . ARG B 1 86 ? 9.391 -8.523 -7.727 1 97.19 86 ARG B C 1
ATOM 1644 O O . ARG B 1 86 ? 10.477 -8.508 -7.145 1 97.19 86 ARG B O 1
ATOM 1651 N N . LEU B 1 87 ? 8.273 -8.539 -7.133 1 97.56 87 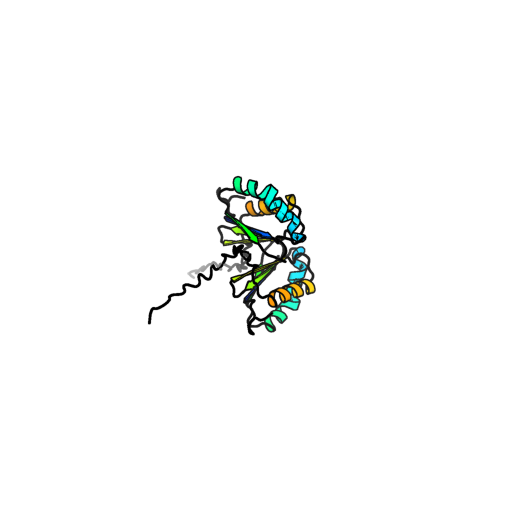LEU B N 1
ATOM 1652 C CA . LEU B 1 87 ? 8.242 -8.633 -5.676 1 97.56 87 LEU B CA 1
ATOM 1653 C C . LEU B 1 87 ? 8.883 -9.922 -5.195 1 97.56 87 LEU B C 1
ATOM 1655 O O . LEU B 1 87 ? 9.68 -9.914 -4.25 1 97.56 87 LEU B O 1
ATOM 1659 N N . ARG B 1 88 ? 8.539 -10.977 -5.867 1 96.38 88 ARG B N 1
ATOM 1660 C CA . ARG B 1 88 ? 9.102 -12.273 -5.504 1 96.38 88 ARG B CA 1
ATOM 1661 C C . ARG B 1 88 ? 10.625 -12.266 -5.613 1 96.38 88 ARG B C 1
ATOM 1663 O O . ARG B 1 88 ? 11.312 -12.859 -4.781 1 96.38 88 ARG B O 1
ATOM 1670 N N . ASN B 1 89 ? 11.125 -11.57 -6.582 1 95.38 89 ASN B N 1
ATOM 1671 C CA . ASN B 1 89 ? 12.555 -11.586 -6.883 1 95.38 89 ASN B CA 1
ATOM 1672 C C . ASN B 1 89 ? 13.305 -10.539 -6.066 1 95.38 89 ASN B C 1
ATOM 1674 O O . ASN B 1 89 ? 14.531 -10.43 -6.16 1 95.38 89 ASN B O 1
ATOM 1678 N N . SER B 1 90 ? 12.672 -9.797 -5.258 1 94.69 90 SER B N 1
ATOM 1679 C CA . SER B 1 90 ? 13.281 -8.742 -4.457 1 94.69 90 SER B CA 1
ATOM 1680 C C . SER B 1 90 ? 13.742 -9.273 -3.104 1 94.69 90 SER B C 1
ATOM 1682 O O . SER B 1 90 ? 13.203 -10.266 -2.602 1 94.69 90 SER B O 1
ATOM 1684 N N . LEU B 1 91 ? 14.719 -8.555 -2.52 1 92.5 91 LEU B N 1
ATOM 1685 C CA . LEU B 1 91 ? 15.203 -8.891 -1.186 1 92.5 91 LEU B CA 1
ATOM 1686 C C . LEU B 1 91 ? 14.43 -8.125 -0.117 1 92.5 91 LEU B C 1
ATOM 1688 O O . LEU B 1 91 ? 14.477 -8.477 1.064 1 92.5 91 LEU B O 1
ATOM 1692 N N . GLY B 1 92 ? 13.758 -7.113 -0.527 1 92.12 92 GLY B N 1
ATOM 1693 C CA . GLY B 1 92 ? 12.938 -6.344 0.394 1 92.12 92 GLY B CA 1
ATOM 1694 C C . GLY B 1 92 ? 13.742 -5.426 1.292 1 92.12 92 GLY B C 1
ATOM 1695 O O . GLY B 1 92 ? 13.281 -5.043 2.371 1 92.12 92 GLY B O 1
ATOM 1696 N N . ARG B 1 93 ? 14.977 -5.066 0.967 1 87.19 93 ARG B N 1
ATOM 1697 C CA . ARG B 1 93 ? 15.844 -4.25 1.81 1 87.19 93 ARG B CA 1
ATOM 1698 C C . ARG B 1 93 ? 15.523 -2.766 1.646 1 87.19 93 ARG B C 1
ATOM 1700 O O . ARG B 1 93 ? 15.203 -2.312 0.545 1 87.19 93 ARG B O 1
ATOM 1707 N N . LYS B 1 94 ? 15.539 -2.045 2.846 1 80.69 94 LYS B N 1
ATOM 1708 C CA . LYS B 1 94 ? 15.406 -0.59 2.822 1 80.69 94 LYS B CA 1
ATOM 1709 C C . LYS B 1 94 ? 16.766 0.084 2.678 1 80.69 94 LYS B C 1
ATOM 1711 O O . LYS B 1 94 ? 17.797 -0.482 3.066 1 80.69 94 LYS B O 1
ATOM 1716 N N . VAL B 1 95 ? 16.734 1.24 1.965 1 68.62 95 VAL B N 1
ATOM 1717 C CA . VAL B 1 95 ? 18 1.94 1.787 1 68.62 95 VAL B CA 1
ATOM 1718 C C . VAL B 1 95 ? 18.438 2.57 3.109 1 68.62 95 VAL B C 1
ATOM 1720 O O . VAL B 1 95 ? 17.625 3.215 3.789 1 68.62 95 VAL B O 1
ATOM 1723 N N . VAL B 1 96 ? 19.453 2.025 3.771 1 63.72 96 VAL B N 1
ATOM 1724 C CA . VAL B 1 96 ? 20.047 2.57 4.992 1 63.72 96 VAL B CA 1
ATOM 1725 C C . VAL B 1 96 ? 20.828 3.838 4.668 1 63.72 96 VAL B C 1
ATOM 1727 O O . VAL B 1 96 ? 21.547 3.895 3.662 1 63.72 96 VAL B O 1
ATOM 1730 N N . LYS B 1 97 ? 20.25 4.93 5.23 1 55.09 97 LYS B N 1
ATOM 1731 C CA . LYS B 1 97 ? 21.094 6.113 5.121 1 55.09 97 LYS B CA 1
ATOM 1732 C C . LYS B 1 97 ? 22.5 5.844 5.672 1 55.09 97 LYS B C 1
ATOM 1734 O O . LYS B 1 97 ? 22.641 5.363 6.797 1 55.09 97 LYS B O 1
ATOM 1739 N N . LEU B 1 98 ? 23.344 5.391 4.781 1 46.78 98 LEU B N 1
ATOM 1740 C CA . LEU B 1 98 ? 24.703 5.383 5.305 1 46.78 98 LEU B CA 1
ATOM 1741 C C . LEU B 1 98 ? 25.031 6.703 6 1 46.78 98 LEU B C 1
ATOM 1743 O O . LEU B 1 98 ? 24.844 7.773 5.418 1 46.78 98 LEU B O 1
ATOM 1747 N N . ARG B 1 99 ? 24.734 6.652 7.344 1 49.84 99 ARG B N 1
ATOM 1748 C CA . ARG B 1 99 ? 25.344 7.77 8.07 1 49.84 99 ARG B CA 1
ATOM 1749 C C . ARG B 1 99 ? 26.734 8.078 7.543 1 49.84 99 ARG B C 1
ATOM 1751 O O . ARG B 1 99 ? 27.641 7.242 7.648 1 49.84 99 ARG B O 1
ATOM 1758 N N . THR B 1 100 ? 26.812 8.648 6.348 1 45 100 THR B N 1
ATOM 1759 C CA . THR B 1 100 ? 28.156 9.141 6.09 1 45 100 THR B CA 1
ATOM 1760 C C . THR B 1 100 ? 28.703 9.875 7.312 1 45 100 THR B C 1
ATOM 1762 O O . THR B 1 100 ? 28.266 10.977 7.637 1 45 100 THR B O 1
ATOM 1765 N N . ARG B 1 101 ? 28.828 9.273 8.414 1 40.09 101 ARG B N 1
ATOM 1766 C CA . ARG B 1 101 ? 29.719 9.891 9.398 1 40.09 101 ARG B CA 1
ATOM 1767 C C . ARG B 1 101 ? 30.953 10.461 8.734 1 40.09 101 ARG B C 1
ATOM 1769 O O . ARG B 1 101 ? 31.688 9.75 8.039 1 40.09 101 ARG B O 1
ATOM 1776 N N . HIS B 1 102 ? 30.906 11.719 8.383 1 41 102 HIS B N 1
ATOM 1777 C CA . HIS B 1 102 ? 32.188 12.383 8.188 1 41 102 HIS B CA 1
ATOM 1778 C C . HIS B 1 102 ? 33.219 11.883 9.18 1 41 102 HIS B C 1
ATOM 1780 O O . HIS B 1 102 ? 33.094 12.078 10.391 1 41 102 HIS B O 1
ATOM 1786 N N . VAL B 1 103 ? 33.562 10.742 9.086 1 37.47 103 VAL B N 1
ATOM 1787 C CA . VAL B 1 103 ? 34.719 10.328 9.852 1 37.47 103 VAL B CA 1
ATOM 1788 C C . VAL B 1 103 ? 35.844 11.375 9.719 1 37.47 103 VAL B C 1
ATOM 1790 O O . VAL B 1 103 ? 36.344 11.617 8.617 1 37.47 103 VAL B O 1
ATOM 1793 N N . THR B 1 104 ? 35.625 12.516 10.461 1 33.53 104 THR B N 1
ATOM 1794 C CA . THR B 1 104 ? 36.812 13.336 10.641 1 33.53 104 THR B CA 1
ATOM 1795 C C . THR B 1 104 ? 38.062 12.461 10.844 1 33.53 104 THR B C 1
ATOM 1797 O O . THR B 1 104 ? 38.031 11.508 11.625 1 33.53 104 THR B O 1
ATOM 1800 N N . LYS B 1 105 ? 38.875 12.297 9.797 1 36.38 105 LYS B N 1
ATOM 1801 C CA . LYS B 1 105 ? 40.188 11.688 9.812 1 36.38 105 LYS B CA 1
ATOM 1802 C C . LYS B 1 105 ? 40.906 12 11.117 1 36.38 105 LYS B C 1
ATOM 1804 O O . LYS B 1 105 ? 41.281 13.148 11.367 1 36.38 105 LYS B O 1
ATOM 1809 N N . HIS B 1 106 ? 40.375 11.594 12.227 1 34.81 106 HIS B N 1
ATOM 1810 C CA . HIS B 1 106 ? 41.219 11.727 13.398 1 34.81 106 HIS B CA 1
ATOM 1811 C C . HIS B 1 106 ? 42.656 11.297 13.094 1 34.81 106 HIS B C 1
ATOM 1813 O O . HIS B 1 106 ? 42.875 10.211 12.555 1 34.81 106 HIS B O 1
ATOM 1819 N N . PRO B 1 107 ? 43.531 12.281 12.758 1 38.53 107 PRO B N 1
ATOM 1820 C CA . PRO B 1 107 ? 44.969 11.977 12.555 1 38.53 107 PRO B CA 1
ATOM 1821 C C . PRO B 1 107 ? 45.5 10.984 13.586 1 38.53 107 PRO B C 1
ATOM 1823 O O . PRO B 1 107 ? 45.156 11.078 14.766 1 38.53 107 PRO B O 1
ATOM 1826 N N . SER B 1 108 ? 45.156 9.75 13.32 1 32.88 108 SER B N 1
ATOM 1827 C CA . SER B 1 108 ? 45.781 8.727 14.156 1 32.88 108 SER B CA 1
ATOM 1828 C C . SER B 1 108 ? 47.219 9.117 14.5 1 32.88 108 SER B C 1
ATOM 1830 O O . SER B 1 108 ? 48.062 9.273 13.617 1 32.88 108 SER B O 1
ATOM 1832 N N . VAL B 1 109 ? 47.344 10.242 15.312 1 34.72 109 VAL B N 1
ATOM 1833 C CA . VAL B 1 109 ? 48.656 10.508 15.875 1 34.72 109 VAL B CA 1
ATOM 1834 C C . VAL B 1 109 ? 49.281 9.203 16.391 1 34.72 109 VAL B C 1
ATOM 1836 O O . VAL B 1 109 ? 48.719 8.57 17.297 1 34.72 109 VAL B O 1
ATOM 1839 N N . GLN B 1 110 ? 49.469 8.234 15.445 1 34.78 110 GLN B N 1
ATOM 1840 C CA . GLN B 1 110 ? 50.312 7.102 15.789 1 34.78 110 GLN B CA 1
ATOM 1841 C C . GLN B 1 110 ? 51.5 7.547 16.641 1 34.78 110 GLN B C 1
ATOM 1843 O O . GLN B 1 110 ? 52.375 8.266 16.172 1 34.78 110 GLN B O 1
ATOM 1848 N N . GLY B 1 111 ? 51.156 8.273 17.812 1 32.44 111 GLY B N 1
ATOM 1849 C CA . GLY B 1 111 ? 52.25 8.562 18.75 1 32.44 111 GLY B CA 1
ATOM 1850 C C . GLY B 1 111 ? 53.125 7.371 19.016 1 32.44 111 GLY B C 1
ATOM 1851 O O . GLY B 1 111 ? 52.656 6.242 19.141 1 32.44 111 GLY B O 1
ATOM 1852 N N . THR B 1 112 ? 54.312 7.297 18.406 1 34.75 112 THR B N 1
ATOM 1853 C CA . THR B 1 112 ? 55.5 6.449 18.562 1 34.75 112 THR B CA 1
ATOM 1854 C C . THR B 1 112 ? 55.844 6.254 20.031 1 34.75 112 THR B C 1
ATOM 1856 O O . THR B 1 112 ? 56.25 7.191 20.719 1 34.75 112 THR B O 1
ATOM 1859 N N . TRP B 1 113 ? 54.781 5.797 20.844 1 30.69 113 TRP B N 1
ATOM 1860 C CA . TRP B 1 113 ? 55.188 5.602 22.234 1 30.69 113 TRP B CA 1
ATOM 1861 C C . TRP B 1 113 ? 56.438 4.746 22.312 1 30.69 113 TRP B C 1
ATOM 1863 O O . TRP B 1 113 ? 56.438 3.578 21.922 1 30.69 113 TRP B O 1
ATOM 1873 N N . THR B 1 114 ? 57.469 5.348 21.844 1 33.78 114 THR B N 1
ATOM 1874 C CA . THR B 1 114 ? 58.812 4.805 22 1 33.78 114 THR B CA 1
ATOM 1875 C C . THR B 1 114 ? 59.031 4.336 23.438 1 33.78 114 THR B C 1
ATOM 1877 O O . THR B 1 114 ? 59.125 5.156 24.359 1 33.78 114 THR B O 1
ATOM 1880 N N . THR B 1 115 ? 58.094 3.486 23.969 1 29.62 115 THR B N 1
ATOM 1881 C CA . THR B 1 115 ? 58.406 2.984 25.297 1 29.62 115 THR B CA 1
ATOM 1882 C C . THR B 1 115 ? 59.781 2.373 25.359 1 29.62 115 THR B C 1
ATOM 1884 O O . THR B 1 115 ? 60.062 1.381 24.672 1 29.62 115 THR B O 1
ATOM 1887 N N . ALA B 1 116 ? 60.781 3.17 25.312 1 37.81 116 ALA B N 1
ATOM 1888 C CA . ALA B 1 116 ? 62.156 2.795 25.625 1 37.81 116 ALA B CA 1
ATOM 1889 C C . ALA B 1 116 ? 62.188 1.909 26.859 1 37.81 116 ALA B C 1
ATOM 1891 O O . ALA B 1 116 ? 61.906 2.363 27.969 1 37.81 116 ALA B O 1
ATOM 1892 N N . VAL B 1 117 ? 61.406 0.825 26.781 1 30.14 117 VAL B N 1
ATOM 1893 C CA . VAL B 1 117 ? 61.562 -0.117 27.875 1 30.14 117 VAL B CA 1
ATOM 1894 C C . VAL B 1 117 ? 63.031 -0.378 28.141 1 30.14 117 VAL B C 1
ATOM 1896 O O . VAL B 1 117 ? 63.781 -0.713 27.219 1 30.14 117 VAL B O 1
ATOM 1899 N N . LYS B 1 118 ? 63.656 0.436 28.953 1 30.89 118 LYS B N 1
ATOM 1900 C CA . LYS B 1 118 ? 65 0.233 29.562 1 30.89 118 LYS B CA 1
ATOM 1901 C C . LYS B 1 118 ? 65.125 -1.214 30.016 1 30.89 118 LYS B C 1
ATOM 1903 O O . LYS B 1 118 ? 64.375 -1.731 30.797 1 30.89 118 LYS B O 1
ATOM 1908 N N . PHE B 1 119 ? 65.438 -2.051 28.953 1 28.06 119 PHE B N 1
ATOM 1909 C CA . PHE B 1 119 ? 65.875 -3.354 29.406 1 28.06 119 PHE B CA 1
ATOM 1910 C C . PHE B 1 119 ? 67.125 -3.205 30.297 1 28.06 119 PHE B C 1
ATOM 1912 O O . PHE B 1 119 ? 67.938 -2.277 30.125 1 28.06 119 PHE B O 1
#

Solvent-accessible surface area (backbone atoms only — not comparable to full-atom values): 13550 Å² total; per-residue (Å²): 54,58,59,94,84,36,69,24,40,41,34,40,37,43,36,31,14,94,76,46,70,42,15,47,18,53,54,50,20,56,70,70,46,43,61,58,53,44,66,76,34,76,84,45,44,75,44,79,40,78,37,72,93,43,70,17,33,39,33,35,35,21,74,87,70,29,72,47,69,44,75,42,57,64,30,49,36,69,56,45,50,50,50,52,51,49,49,49,40,30,68,55,76,72,77,69,77,70,74,73,64,77,69,72,79,69,74,76,73,77,72,77,75,70,75,74,74,80,123,55,57,59,94,84,35,68,24,37,40,34,41,38,43,36,30,14,94,75,47,72,41,16,48,19,53,54,50,20,56,70,70,47,42,61,57,53,43,69,77,34,76,82,44,44,77,43,79,41,78,36,73,92,41,70,16,33,40,34,37,35,19,74,85,69,29,72,47,69,42,74,43,55,65,29,49,36,68,56,45,48,51,51,53,50,50,48,48,38,29,69,55,77,73,76,70,77,69,74,72,64,77,68,69,77,66,74,73,71,75,68,76,75,72,71,75,68,81,121

Sequence (238 aa):
MALRGVWQLQKLVVSYCNWGGSSRGIRAFMESELPALIEKNPQLEVVTELSRGQHPYLKGIYRNRNERVVCVKNMDPDQVLLNATRLRNSLGRKVVKLRTRHVTKHPSVQGTWTTAVKFMALRGVWQLQKLVVSYCNWGGSSRGIRAFMESELPALIEKNPQLEVVTELSRGQHPYLKGIYRNRNERVVCVKNMDPDQVLLNATRLRNSLGRKVVKLRTRHVTKHPSVQGTWTTAVKF

=== Feature glossary ===
Feature key, reading from the visual/contextual features back to the raw sequence:

Rendered structure images. Structure images are PyMOL renders from six orthogonal camera directions. Cartoon representation draws helices as coils and strands as arrows; sticks shows the backbone as bonds; surface shows the solvent-excluded envelope. Rainbow coloring maps sequence position to hue (blue→red, N→C); chain coloring assigns a distinct color per polypeptide.

Contact-map, Ramachandran, and PAE plots. Three diagnostic plots accompany the record. The Cα contact map visualizes the tertiary structure as a 2D adjacency matrix (8 Å cutoff, sequence-local contacts suppressed). The Ramachandran plot shows the distribution of backbone (φ, ψ) torsions, with points in the α and β basins reflecting secondary structure content. The PAE plot shows AlphaFold's inter-residue confidence as a color matrix.

InterPro / GO / CATH / organism. The annotation block draws on four external resources. InterPro: which protein families and domains the sequence belongs to. GO: standardized terms for what the protein does, what process it participates in, and where in the cell it acts. CATH: which structural fold it has in the CATH hierarchy. Organism: the species of origin.

Nearest PDB structures. Structural nearest neighbors (via Foldseek easy-search vs the PDB). Reported per hit: target PDB id, E-value, and alignment TM-score. A TM-score above ~0.5 is the conventional threshold for 'same fold'.

Predicted aligned error. Predicted aligned error is AlphaFold's pairwise confidence. Unlike pLDDT (per-residue), PAE is per-residue-pair and captures whether two parts of the structure are correctly placed relative to each other. Units are ångströms of expected positional error.

Solvent-accessible surface area. SASA measures how much of the protein is reachable by solvent. It is computed by rolling a water-sized probe over the atomic surface and summing the exposed area (Å²). Per-residue SASA distinguishes core (buried, low SASA) from surface (exposed, high SASA) residues; total SASA is a whole-molecule size measure.

B-factor. Crystallographic B-factors measure how much each atom's electron density is smeared out, in Å². They rise in mobile loops and surface residues and fall in the buried interior. In AlphaFold models this column is repurposed to hold pLDDT instead.

pLDDT. For AlphaFold models, the B-factor field carries pLDDT — the model's own estimate of local accuracy on a 0–100 scale. Regions with pLDDT<50 should be treated as essentially unmodeled; they often correspond to intrinsically disordered segments.

Backbone torsions (φ/ψ). φ (phi) and ψ (psi) are the two rotatable backbone dihedrals per residue: φ is the C(i-1)–N–Cα–C torsion, ψ is the N–Cα–C–N(i+1) torsion, both in degrees on (−180°, 180°]. α-helical residues cluster near (−60°, −45°); β-strand residues near (−120°, +130°). A Ramachandran plot is simply a scatter of (φ, ψ) for every residue.

Radius of gyration, Cα contacts, bounding box. Radius of gyration (Rg) is the root-mean-square distance of Cα atoms from their centroid — a single number for overall size and compactness. A globular domain of N residues has Rg ≈ 2.2·N^0.38 Å; an extended or disordered chain has a much larger Rg. The Cα contact count is the number of residue pairs whose Cα atoms are within 8 Å and are more than four positions apart in sequence — a standard proxy for tertiary packing density. The bounding box is the smallest axis-aligned box enclosing all Cα atoms.

Secondary structure (3-state, P-SEA). Three-state secondary structure (P-SEA) collapses the eight DSSP classes into helix (a), strand (b), and coil (c). P-SEA assigns these from Cα geometry alone — distances and angles — without requiring backbone oxygens, so it works on any Cα trace.

Secondary structure (8-state, DSSP). Secondary structure is the local, repeating backbone conformation. DSSP classifies it into eight states by reading the hydrogen-bond network: three helix types (H, G, I), two β types (E, B), two non-regular types (T, S), and unstructured coil (-).

Foldseek 3Di. The Foldseek 3Di string encodes local tertiary geometry as a 20-letter alphabet — one character per residue — derived from the relative positions of nearby Cα atoms. Unlike the amino-acid sequence, 3Di is a direct function of the 3D structure, so two proteins with the same fold have similar 3Di strings even at low sequence identity.

mmCIF coordinates. Structure coordinates are given as an mmCIF _atom_site loop: one row per atom with element, residue name, chain id, sequence number, and x/y/z position in Å. Only the four main-chain atoms per residue are included here; side chains are omitted to keep the record compact.

Sequence. This is the polypeptide sequence — one letter per residue, N-terminus first. Length ranges from a few dozen residues for small domains to over a thousand for large multi-domain proteins.